Protein AF-A0A8H7YIX4-F1 (afdb_monomer)

Mean predicted aligned error: 9.58 Å

Secondary structure (DSSP, 8-state):
---TTTHHHHHHHHHHHHHHS----EEE-EEEEEEEE-TTSS-EEEEEEEPPPTT-HHHHHHHHHHHHHHHTTPPPSS--HHHHHHHHTTSSS-----------------GGG-EEEEEEESSPPPHHHHHHHHT---GGGGG--EEE-EEEEEETTEEEEEEPP-S---TT-----

Sequence (177 aa):
MLLTEDRQPFRDLLTDALRESDIRPFHVKPVGLDWVSNFEETRWFLVLRVTKPTNNELNRLLAISNKSLAAFQQPPLYHDEALVNTQTKKHDTEKSTGPRSTSSLAVADYSDYFHVSIAWSLAEPSLEDKERVASVELHKVKEIEILFSSVKLKIGNIIHNLELPTLVLDEGGFCGL

Solvent-accessible surface area (backbone atoms only — not comparable to full-atom values): 11127 Å² total; per-residue (Å²): 130,83,54,80,83,47,51,59,58,52,51,50,53,46,49,50,55,44,57,75,37,89,53,50,60,47,58,37,29,42,74,44,41,42,74,44,63,48,97,83,70,62,38,30,30,40,26,37,33,44,48,76,37,94,84,43,48,68,46,52,51,49,50,52,50,35,54,50,29,48,78,69,78,36,79,58,93,76,83,55,70,72,66,57,58,60,61,71,71,66,76,84,75,81,92,76,95,70,82,89,66,83,80,75,70,83,73,70,87,52,62,94,73,50,61,47,75,79,49,73,39,76,59,84,76,50,71,68,55,45,53,57,40,53,68,49,81,58,67,75,55,46,70,45,73,47,78,44,52,56,49,78,49,75,57,91,92,45,77,45,79,42,70,38,40,88,69,83,82,70,95,68,81,76,91,75,134

Radius of gyration: 19.93 Å; Cα contacts (8 Å, |Δi|>4): 209; chains: 1; bounding box: 43×50×66 Å

pLDDT: mean 84.25, std 20.48, range [36.06, 98.19]

Structure (mmCIF, N/CA/C/O backbone):
data_AF-A0A8H7YIX4-F1
#
_entry.id   AF-A0A8H7YIX4-F1
#
loop_
_atom_site.group_PDB
_atom_site.id
_atom_site.type_symbol
_atom_site.label_atom_id
_atom_site.label_alt_id
_atom_site.label_comp_id
_atom_site.label_asym_id
_atom_site.label_entity_id
_atom_site.label_seq_id
_atom_site.pdbx_PDB_ins_code
_atom_site.Cartn_x
_atom_site.Cartn_y
_atom_site.Cartn_z
_atom_site.occupancy
_atom_site.B_iso_or_equiv
_atom_site.auth_seq_id
_atom_site.auth_comp_id
_atom_site.auth_asym_id
_atom_site.auth_atom_id
_atom_site.pdbx_PDB_model_num
ATOM 1 N N . MET A 1 1 ? 17.137 8.770 -4.821 1.00 80.06 1 MET A N 1
ATOM 2 C CA . MET A 1 1 ? 16.240 9.552 -5.700 1.00 80.06 1 MET A CA 1
ATOM 3 C C . MET A 1 1 ? 16.574 9.190 -7.140 1.00 80.06 1 MET A C 1
ATOM 5 O O . MET A 1 1 ? 17.757 9.165 -7.451 1.00 80.06 1 MET A O 1
ATOM 9 N N . LEU A 1 2 ? 15.585 8.878 -7.986 1.00 84.88 2 LEU A N 1
ATOM 10 C CA . LEU A 1 2 ? 15.831 8.547 -9.398 1.00 84.88 2 LEU A CA 1
ATOM 11 C C . LEU A 1 2 ? 16.255 9.790 -10.193 1.00 84.88 2 LEU A C 1
ATOM 13 O O . LEU A 1 2 ? 15.648 10.858 -10.036 1.00 84.88 2 LEU A O 1
ATOM 17 N N . LEU A 1 3 ? 17.245 9.635 -11.074 1.00 88.44 3 LEU A N 1
ATOM 18 C CA . LEU A 1 3 ? 17.589 10.651 -12.069 1.00 88.44 3 LEU A CA 1
ATOM 19 C C . LEU A 1 3 ? 16.463 10.777 -13.103 1.00 88.44 3 LEU A C 1
ATOM 21 O O . LEU A 1 3 ? 15.641 9.877 -13.262 1.00 88.44 3 LEU A O 1
ATOM 25 N N . THR A 1 4 ? 16.383 11.916 -13.797 1.00 86.75 4 THR A N 1
ATOM 26 C CA . THR A 1 4 ? 15.303 12.167 -14.770 1.00 8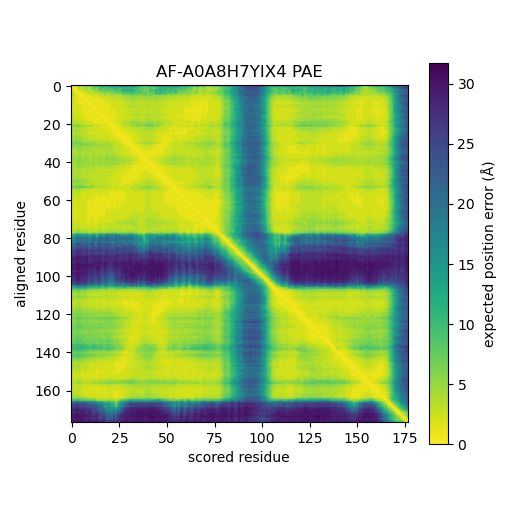6.75 4 THR A CA 1
ATOM 27 C C . THR A 1 4 ? 15.301 11.146 -15.908 1.00 86.75 4 THR A C 1
ATOM 29 O O . THR A 1 4 ? 14.226 10.692 -16.297 1.00 86.75 4 THR A O 1
ATOM 32 N N . GLU A 1 5 ? 16.481 10.759 -16.389 1.00 90.75 5 GLU A N 1
ATOM 33 C CA . GLU A 1 5 ? 16.668 9.739 -17.428 1.00 90.75 5 GLU A CA 1
ATOM 34 C C . GLU A 1 5 ? 16.226 8.336 -16.995 1.00 90.75 5 GLU A C 1
ATOM 36 O O . GLU A 1 5 ? 15.694 7.591 -17.812 1.00 90.75 5 GLU A O 1
ATOM 41 N N . ASP A 1 6 ? 16.315 8.023 -15.701 1.00 92.81 6 ASP A N 1
ATOM 42 C CA . ASP A 1 6 ? 15.959 6.712 -15.148 1.00 92.81 6 ASP A CA 1
ATOM 43 C C . ASP A 1 6 ? 14.459 6.537 -14.890 1.00 92.81 6 ASP A C 1
ATOM 45 O O . ASP A 1 6 ? 13.984 5.423 -14.671 1.00 92.81 6 ASP A O 1
ATOM 49 N N . ARG A 1 7 ? 13.674 7.621 -14.925 1.00 93.19 7 ARG A N 1
ATOM 50 C CA . ARG A 1 7 ? 12.234 7.588 -14.604 1.00 93.19 7 ARG A CA 1
ATOM 51 C C . ARG A 1 7 ? 11.453 6.647 -15.513 1.00 93.19 7 ARG A C 1
ATOM 53 O O . ARG A 1 7 ? 10.614 5.883 -15.040 1.00 93.19 7 ARG A O 1
ATOM 60 N N . GLN A 1 8 ? 11.709 6.742 -16.815 1.00 94.88 8 GLN A N 1
ATOM 61 C CA . GLN A 1 8 ? 11.017 5.953 -17.825 1.00 94.88 8 GLN A CA 1
ATOM 62 C C . GLN A 1 8 ? 11.489 4.486 -17.812 1.00 94.88 8 GLN A C 1
ATOM 64 O O . GLN A 1 8 ? 10.628 3.620 -17.667 1.00 94.88 8 GLN A O 1
ATOM 69 N N . PRO A 1 9 ? 12.805 4.189 -17.821 1.00 96.62 9 PRO A N 1
ATOM 70 C CA . PRO A 1 9 ? 13.312 2.829 -17.631 1.00 96.62 9 PRO A CA 1
ATOM 71 C C . PRO A 1 9 ? 12.814 2.148 -16.350 1.00 96.62 9 PRO A C 1
ATOM 73 O O . PRO A 1 9 ? 12.449 0.977 -16.382 1.00 96.62 9 PRO A O 1
ATOM 76 N N . PHE A 1 10 ? 12.752 2.868 -15.224 1.00 96.56 10 PHE A N 1
ATOM 77 C CA . PHE A 1 10 ? 12.244 2.314 -13.967 1.00 96.56 10 PHE A CA 1
ATOM 78 C C . PHE A 1 10 ? 10.769 1.922 -14.072 1.00 96.56 10 PHE A C 1
ATOM 80 O O . PHE A 1 10 ? 10.371 0.844 -13.627 1.00 96.56 10 PHE A O 1
ATOM 87 N N . ARG A 1 11 ? 9.953 2.795 -14.676 1.00 96.50 11 ARG A N 1
ATOM 88 C CA . ARG A 1 11 ? 8.534 2.523 -14.916 1.00 96.50 11 ARG A CA 1
ATOM 89 C C . ARG A 1 11 ? 8.351 1.292 -15.794 1.00 96.50 11 ARG A C 1
ATOM 91 O O . ARG A 1 11 ? 7.509 0.461 -15.464 1.00 96.50 11 ARG A O 1
ATOM 98 N N . ASP A 1 12 ? 9.110 1.186 -16.879 1.00 97.19 12 ASP A N 1
ATOM 99 C CA . ASP A 1 12 ? 9.002 0.070 -17.820 1.00 97.19 12 ASP A CA 1
ATOM 100 C C . ASP A 1 12 ? 9.416 -1.238 -17.139 1.00 97.19 12 ASP A C 1
ATOM 102 O O . ASP A 1 12 ? 8.627 -2.177 -17.119 1.00 97.19 12 ASP A O 1
ATOM 106 N N . LEU A 1 13 ? 10.546 -1.245 -16.419 1.00 97.38 13 LEU A N 1
ATOM 107 C CA . LEU A 1 13 ? 10.988 -2.407 -15.644 1.00 97.38 13 LEU A CA 1
ATOM 108 C C . LEU A 1 13 ? 9.934 -2.871 -14.629 1.00 97.38 13 LEU A C 1
ATOM 110 O O . LEU A 1 13 ? 9.675 -4.066 -14.512 1.00 97.38 13 LEU A O 1
ATOM 114 N N . LEU A 1 14 ? 9.339 -1.949 -13.862 1.00 97.12 14 LEU A N 1
ATOM 115 C CA . LEU A 1 14 ? 8.303 -2.308 -12.890 1.00 9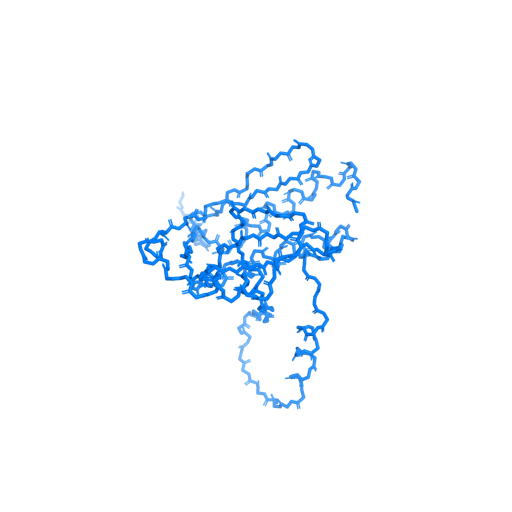7.12 14 LEU A CA 1
ATOM 116 C C . LEU A 1 14 ? 7.029 -2.809 -13.584 1.00 97.12 14 LEU A C 1
ATOM 118 O O . LEU A 1 14 ? 6.394 -3.742 -13.099 1.00 97.12 14 LEU A O 1
ATOM 122 N N . THR A 1 15 ? 6.660 -2.206 -14.715 1.00 97.00 15 THR A N 1
ATOM 123 C CA . THR A 1 15 ? 5.487 -2.613 -15.500 1.00 97.00 15 THR A CA 1
ATOM 124 C C . THR A 1 15 ? 5.662 -4.026 -16.048 1.00 97.00 15 THR A C 1
ATOM 126 O O . THR A 1 15 ? 4.752 -4.844 -15.914 1.00 97.00 15 THR A O 1
ATOM 129 N N . ASP A 1 16 ? 6.829 -4.327 -16.612 1.00 96.56 16 ASP A N 1
ATOM 130 C CA . ASP A 1 16 ? 7.148 -5.643 -17.160 1.00 96.56 16 ASP A CA 1
ATOM 131 C C . ASP A 1 16 ? 7.231 -6.688 -16.044 1.00 96.56 16 ASP A C 1
ATOM 133 O O . ASP A 1 16 ? 6.587 -7.729 -16.135 1.00 96.56 16 ASP A O 1
ATOM 137 N N . ALA A 1 17 ? 7.881 -6.368 -14.920 1.00 96.31 17 ALA A N 1
ATOM 138 C CA . ALA A 1 17 ? 7.945 -7.269 -13.770 1.00 96.31 17 ALA A CA 1
ATOM 139 C C . ALA A 1 17 ? 6.560 -7.588 -13.174 1.00 96.31 17 ALA A C 1
ATOM 141 O O . ALA A 1 17 ? 6.324 -8.713 -12.737 1.00 96.31 17 ALA A O 1
ATOM 142 N N . LEU A 1 18 ? 5.631 -6.623 -13.155 1.00 95.62 18 LEU A N 1
ATOM 143 C CA . LEU A 1 18 ? 4.243 -6.866 -12.747 1.00 95.62 18 LEU A CA 1
ATOM 144 C C . LEU A 1 18 ? 3.490 -7.716 -13.776 1.00 95.62 18 LEU A C 1
ATOM 146 O O . LEU A 1 18 ? 2.742 -8.610 -13.384 1.00 95.62 18 LEU A O 1
ATOM 150 N N . ARG A 1 19 ? 3.704 -7.470 -15.074 1.00 94.06 19 ARG A N 1
ATOM 151 C CA . ARG A 1 19 ? 3.079 -8.225 -16.170 1.00 94.06 19 ARG A CA 1
ATOM 152 C C . ARG A 1 19 ? 3.514 -9.689 -16.197 1.00 94.06 19 ARG A C 1
ATOM 154 O O . ARG A 1 19 ? 2.683 -10.558 -16.435 1.00 94.06 19 ARG A O 1
ATOM 161 N N . GLU A 1 20 ? 4.800 -9.935 -15.979 1.00 93.69 20 GLU A N 1
ATOM 162 C CA . GLU A 1 20 ? 5.408 -11.268 -15.931 1.00 93.69 20 GLU A CA 1
ATOM 163 C C . GLU A 1 20 ? 5.106 -12.000 -14.619 1.00 93.69 20 GLU A C 1
ATOM 165 O O . GLU A 1 20 ? 5.285 -13.214 -14.523 1.00 93.69 20 GLU A O 1
ATOM 170 N N . SER A 1 21 ? 4.632 -11.282 -13.598 1.00 92.81 21 SER A N 1
ATOM 171 C CA . SER A 1 21 ? 4.160 -11.907 -12.369 1.00 92.81 21 SER A CA 1
ATOM 172 C C . SER A 1 21 ? 2.790 -12.565 -12.558 1.00 92.81 21 SER A C 1
ATOM 174 O O . SER A 1 21 ? 1.936 -12.103 -13.311 1.00 92.81 21 SER A O 1
ATOM 176 N N . ASP A 1 22 ? 2.526 -13.615 -11.789 1.00 92.06 22 ASP A N 1
ATOM 177 C CA . ASP A 1 22 ? 1.206 -14.235 -11.647 1.00 92.06 22 ASP A CA 1
ATOM 178 C C . ASP A 1 22 ? 0.314 -13.516 -10.615 1.00 92.06 22 ASP A C 1
ATOM 180 O O . ASP A 1 22 ? -0.704 -14.068 -10.198 1.00 92.06 22 ASP A O 1
ATOM 184 N N . ILE A 1 23 ? 0.657 -12.289 -10.195 1.00 95.44 23 ILE A N 1
ATOM 185 C CA . ILE A 1 23 ? -0.148 -11.522 -9.234 1.00 95.44 23 ILE A CA 1
ATOM 186 C C . ILE A 1 23 ? -1.404 -10.998 -9.935 1.00 95.44 23 ILE A C 1
ATOM 188 O O . ILE A 1 23 ? -1.349 -10.115 -10.790 1.00 95.44 23 ILE A O 1
ATOM 192 N N . ARG A 1 24 ? -2.553 -11.552 -9.550 1.00 94.94 24 ARG A N 1
ATOM 193 C CA . ARG A 1 24 ? -3.878 -11.199 -10.077 1.00 94.94 24 ARG A CA 1
ATOM 194 C C . ARG A 1 24 ? -4.565 -10.168 -9.195 1.00 94.94 24 ARG A C 1
ATOM 196 O O . ARG A 1 24 ? -4.153 -10.008 -8.049 1.00 94.94 24 ARG A O 1
ATOM 203 N N . PRO A 1 25 ? -5.621 -9.495 -9.690 1.00 97.31 25 PRO A N 1
ATOM 204 C CA . PRO A 1 25 ? -6.482 -8.706 -8.827 1.00 97.31 25 PRO A CA 1
ATOM 205 C C . PRO A 1 25 ? -6.938 -9.508 -7.605 1.00 97.31 25 PRO A C 1
ATOM 207 O O . PRO A 1 25 ? -7.373 -10.653 -7.733 1.00 97.31 25 PRO A O 1
ATOM 210 N N . PHE A 1 26 ? -6.827 -8.907 -6.426 1.00 97.31 26 PHE A N 1
ATOM 211 C CA . PHE A 1 26 ? -7.068 -9.572 -5.147 1.00 97.31 26 PHE A CA 1
ATOM 212 C C . PHE A 1 26 ? -7.863 -8.670 -4.207 1.00 97.31 26 PHE A C 1
ATOM 214 O O . PHE A 1 26 ? -7.930 -7.454 -4.393 1.00 97.31 26 PHE A O 1
ATOM 221 N N . HIS A 1 27 ? -8.470 -9.274 -3.189 1.00 97.19 27 HIS A N 1
ATOM 222 C CA . HIS A 1 27 ? -9.234 -8.555 -2.176 1.00 97.19 27 HIS A CA 1
ATOM 223 C C . HIS A 1 27 ? -8.521 -8.602 -0.830 1.00 97.19 27 HIS A C 1
ATOM 225 O O . HIS A 1 27 ? -7.872 -9.591 -0.483 1.00 97.19 27 HIS A O 1
ATOM 231 N N . VAL A 1 28 ? -8.702 -7.546 -0.045 1.00 97.12 28 VAL A N 1
ATOM 232 C CA . VAL A 1 28 ? -8.392 -7.533 1.388 1.00 97.12 28 VAL A CA 1
ATOM 233 C C . VAL A 1 28 ? -9.592 -7.033 2.172 1.00 97.12 28 VAL A C 1
ATOM 235 O O . VAL A 1 28 ? -10.429 -6.302 1.639 1.00 97.12 28 VAL A O 1
ATOM 238 N N . LYS A 1 29 ? -9.664 -7.410 3.447 1.00 97.12 29 LYS A N 1
ATOM 239 C CA . LYS A 1 29 ? -10.696 -6.940 4.374 1.00 97.12 29 LYS A CA 1
ATOM 240 C C . LYS A 1 29 ? -10.065 -6.190 5.544 1.00 97.12 29 LYS A C 1
ATOM 242 O O . LYS A 1 29 ? -8.969 -6.567 5.969 1.00 97.12 29 LYS A O 1
ATOM 247 N N . PRO A 1 30 ? -10.722 -5.161 6.096 1.00 97.00 30 PRO A N 1
ATOM 248 C CA . PRO A 1 30 ? -10.310 -4.563 7.359 1.00 97.00 30 PRO A CA 1
ATOM 249 C C . PRO A 1 30 ? -10.404 -5.576 8.508 1.00 97.00 30 PRO A C 1
ATOM 251 O O . PRO A 1 30 ? -11.399 -6.290 8.622 1.00 97.00 30 PRO A O 1
ATOM 254 N N . VAL A 1 31 ? -9.396 -5.622 9.381 1.00 95.56 31 VAL A N 1
ATOM 255 C CA . VAL A 1 31 ? -9.369 -6.536 10.544 1.00 95.56 31 VAL A CA 1
ATOM 256 C C . VAL A 1 31 ? -9.360 -5.817 11.886 1.00 95.56 31 VAL A C 1
ATOM 258 O O . VAL A 1 31 ? -9.882 -6.355 12.861 1.00 95.56 31 VAL A O 1
ATOM 261 N N . GLY A 1 32 ? -8.841 -4.592 11.935 1.00 95.88 32 GLY A N 1
ATOM 262 C CA . GLY A 1 32 ? -8.751 -3.804 13.160 1.00 95.88 32 GLY A CA 1
ATOM 263 C C . GLY A 1 32 ? -8.319 -2.369 12.894 1.00 95.88 32 GLY A C 1
ATOM 264 O O . GLY A 1 32 ? -8.067 -1.988 11.747 1.00 95.88 32 GLY A O 1
ATOM 265 N N . LEU A 1 33 ? -8.236 -1.587 13.965 1.00 97.06 33 LEU A N 1
ATOM 266 C CA . LEU A 1 33 ? -7.697 -0.234 13.952 1.00 97.06 33 LEU A CA 1
ATOM 267 C C . LEU A 1 33 ? -6.412 -0.172 14.765 1.00 97.06 33 LEU A C 1
ATOM 269 O O . LEU A 1 33 ? -6.243 -0.921 15.723 1.00 97.06 33 LEU A O 1
ATOM 273 N N . ASP A 1 34 ? -5.528 0.737 14.378 1.00 96.81 34 ASP A N 1
ATOM 274 C CA . ASP A 1 34 ? -4.282 0.981 15.092 1.00 96.81 34 ASP A CA 1
ATOM 275 C C . ASP A 1 34 ? -3.778 2.409 14.853 1.00 96.81 34 ASP A C 1
ATOM 277 O O . ASP A 1 34 ? -4.234 3.098 13.934 1.00 96.81 34 ASP A O 1
ATOM 281 N N . TRP A 1 35 ? -2.809 2.833 15.658 1.00 97.38 35 TRP A N 1
ATOM 282 C CA . TRP A 1 35 ? -2.017 4.031 15.425 1.00 97.38 35 TRP A CA 1
ATOM 283 C C . TRP A 1 35 ? -0.591 3.661 15.036 1.00 97.38 35 TRP A C 1
ATOM 285 O O . TRP A 1 35 ? 0.098 2.952 15.763 1.00 97.38 35 TRP A O 1
ATOM 295 N N . VAL A 1 36 ? -0.115 4.212 13.921 1.00 95.88 36 VAL A N 1
ATOM 296 C CA . VAL A 1 36 ? 1.280 4.064 13.478 1.00 95.88 36 VAL A CA 1
ATOM 297 C C . VAL A 1 36 ? 1.910 5.434 13.264 1.00 95.88 36 VAL A C 1
ATOM 299 O O . VAL A 1 36 ? 1.229 6.378 12.859 1.00 95.88 36 VAL A O 1
ATOM 302 N N . SER A 1 37 ? 3.203 5.567 13.535 1.00 96.19 37 SER A N 1
ATOM 303 C CA . SER A 1 37 ? 3.965 6.774 13.217 1.00 96.19 37 SER A CA 1
ATOM 304 C C . SER A 1 37 ? 4.514 6.723 11.787 1.00 96.19 37 SER A C 1
ATOM 306 O O . SER A 1 37 ? 4.639 5.660 11.173 1.00 96.19 37 SER A O 1
ATOM 308 N N . ASN A 1 38 ? 4.855 7.886 11.230 1.00 94.56 38 ASN A N 1
ATOM 309 C CA . ASN A 1 38 ? 5.845 7.928 10.158 1.00 94.56 38 ASN A CA 1
ATOM 310 C C . ASN A 1 38 ? 7.243 7.593 10.703 1.00 94.56 38 ASN A C 1
ATOM 312 O O . ASN A 1 38 ? 7.475 7.590 11.907 1.00 94.56 38 ASN A O 1
ATOM 316 N N . PHE A 1 39 ? 8.195 7.401 9.790 1.00 90.50 39 PHE A N 1
ATOM 317 C CA . PHE A 1 39 ? 9.588 7.101 10.127 1.00 90.50 39 PHE A CA 1
ATOM 318 C C . PHE A 1 39 ? 10.235 8.103 11.102 1.00 90.50 39 PHE A C 1
ATOM 320 O O . PHE A 1 39 ? 11.030 7.708 11.942 1.00 90.50 39 PHE A O 1
ATOM 327 N N . GLU A 1 40 ? 9.898 9.391 10.996 1.00 94.00 40 GLU A N 1
ATOM 328 C CA . GLU A 1 40 ? 10.481 10.450 11.835 1.00 94.00 40 GLU A CA 1
ATOM 329 C C . GLU A 1 40 ? 9.729 10.677 13.157 1.00 94.00 40 GLU A C 1
ATOM 331 O O . GLU A 1 40 ? 10.109 11.570 13.906 1.00 94.00 40 GLU A O 1
ATOM 336 N N . GLU A 1 41 ? 8.642 9.940 13.422 1.00 95.44 41 GLU A N 1
ATOM 337 C CA . GLU A 1 41 ? 7.784 10.125 14.606 1.00 95.44 41 GLU A CA 1
ATOM 338 C C . GLU A 1 41 ? 7.292 11.571 14.787 1.00 95.44 41 GLU A C 1
ATOM 340 O O . GLU A 1 41 ? 7.206 12.114 15.883 1.00 95.44 41 GLU A O 1
ATOM 345 N N . THR A 1 42 ? 6.957 12.216 13.672 1.00 96.50 42 THR A N 1
ATOM 346 C CA . THR A 1 42 ? 6.410 13.581 13.629 1.00 96.50 42 THR A CA 1
ATOM 347 C C . THR A 1 42 ? 4.947 13.616 13.201 1.00 96.50 42 THR A C 1
ATOM 349 O O . THR A 1 42 ? 4.295 14.662 13.254 1.00 96.50 42 THR A O 1
ATOM 352 N N . ARG A 1 43 ? 4.419 12.485 12.723 1.00 97.81 43 ARG A N 1
ATOM 353 C CA . ARG A 1 43 ? 3.029 12.312 12.306 1.00 97.81 43 ARG A CA 1
ATOM 354 C C . ARG A 1 43 ? 2.550 10.933 12.711 1.00 97.81 4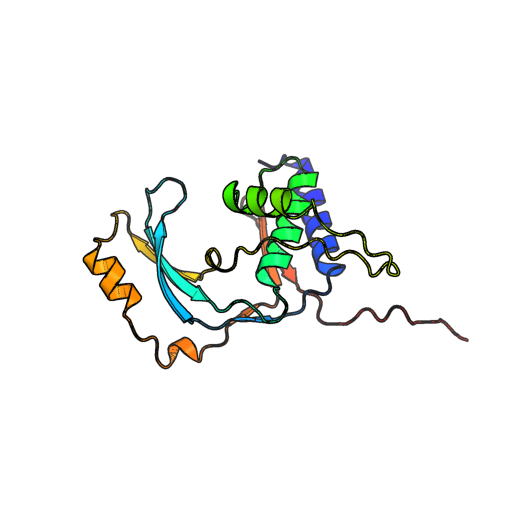3 ARG A C 1
ATOM 356 O O . ARG A 1 43 ? 3.230 9.942 12.463 1.00 97.81 43 ARG A O 1
ATOM 363 N N . TRP A 1 44 ? 1.337 10.880 13.238 1.00 98.00 44 TRP A N 1
ATOM 364 C CA . TRP A 1 44 ? 0.677 9.650 13.649 1.00 98.00 44 TRP A CA 1
ATOM 365 C C . TRP A 1 44 ? -0.562 9.452 12.797 1.00 98.00 44 TRP A C 1
ATOM 367 O O . TRP A 1 44 ? -1.323 10.389 12.570 1.00 98.00 44 TRP A O 1
ATOM 377 N N . PHE A 1 45 ? -0.761 8.239 12.308 1.00 98.19 45 PHE A N 1
ATOM 378 C CA . PHE A 1 45 ? -1.851 7.874 11.420 1.00 98.19 45 PHE A CA 1
ATOM 379 C C . PHE A 1 45 ? -2.757 6.882 12.127 1.00 98.19 45 PHE A C 1
ATOM 381 O O . PHE A 1 45 ? -2.280 5.878 12.650 1.00 98.19 45 PHE A O 1
ATOM 388 N N . LEU A 1 46 ? -4.059 7.156 12.103 1.00 98.00 46 LEU A N 1
ATOM 389 C CA . LEU A 1 46 ? -5.075 6.169 12.433 1.00 98.00 46 LEU A CA 1
ATOM 390 C C . LEU A 1 46 ? -5.273 5.304 11.196 1.00 98.00 46 LEU A C 1
ATOM 392 O O . LEU A 1 46 ? -5.580 5.823 10.114 1.00 98.00 46 LEU A O 1
ATOM 396 N N . VAL A 1 47 ? -5.089 3.998 11.349 1.00 97.69 47 VAL A N 1
ATOM 397 C CA . VAL A 1 47 ? -5.037 3.073 10.220 1.00 97.69 47 VAL A CA 1
ATOM 398 C C . VAL A 1 47 ? -6.012 1.922 10.385 1.00 97.69 47 VAL A C 1
ATOM 400 O O . VAL A 1 47 ? -6.196 1.398 11.478 1.00 97.69 47 VAL A O 1
ATOM 403 N N . LEU A 1 48 ? -6.607 1.500 9.272 1.00 97.19 48 LEU A N 1
ATOM 404 C CA . LEU A 1 48 ? -7.276 0.213 9.149 1.00 97.19 48 LEU A CA 1
ATOM 405 C C . LEU A 1 48 ? -6.219 -0.846 8.836 1.00 97.19 48 LEU A C 1
ATOM 407 O O . LEU A 1 48 ? -5.608 -0.827 7.763 1.00 97.19 48 LEU A O 1
ATOM 411 N N . ARG A 1 49 ? -6.018 -1.780 9.765 1.00 97.00 49 ARG A N 1
ATOM 412 C CA . ARG A 1 49 ? -5.254 -3.006 9.514 1.00 97.00 49 ARG A CA 1
ATOM 413 C C . ARG A 1 49 ? -6.026 -3.866 8.518 1.00 97.00 49 ARG A C 1
ATOM 415 O O . ARG A 1 49 ? -7.256 -3.928 8.590 1.00 97.00 49 ARG A O 1
ATOM 422 N N . VAL A 1 50 ? -5.325 -4.536 7.610 1.00 97.00 50 VAL A N 1
ATOM 423 C CA . VAL A 1 50 ? -5.944 -5.366 6.566 1.00 97.00 50 VAL A CA 1
ATOM 424 C C . VAL A 1 50 ? -5.525 -6.826 6.684 1.00 97.00 50 VAL A C 1
ATOM 426 O O . VAL A 1 50 ? -4.450 -7.140 7.186 1.00 97.00 50 VAL A O 1
ATOM 429 N N . THR A 1 51 ? -6.376 -7.736 6.215 1.00 96.56 51 THR A N 1
ATOM 430 C CA . THR A 1 51 ? -6.041 -9.159 6.100 1.00 96.56 51 THR A CA 1
ATOM 431 C C . THR A 1 51 ? -4.841 -9.365 5.182 1.00 96.56 51 THR A C 1
ATOM 433 O O . THR A 1 51 ? -4.785 -8.767 4.104 1.00 96.56 51 THR A O 1
ATOM 436 N N . LYS A 1 52 ? -3.967 -10.314 5.526 1.00 96.00 52 LYS A N 1
ATOM 437 C CA . LYS A 1 52 ? -3.008 -10.884 4.576 1.00 96.00 52 LYS A CA 1
ATOM 438 C C . LYS A 1 52 ? -3.770 -11.569 3.424 1.00 96.00 52 LYS A C 1
ATOM 440 O O . LYS A 1 52 ? -4.557 -12.476 3.702 1.00 96.00 52 LYS A O 1
ATOM 445 N N . PRO A 1 53 ? -3.560 -11.165 2.157 1.00 95.44 53 PRO A N 1
ATOM 446 C CA . PRO A 1 53 ? -4.142 -11.848 1.004 1.00 95.44 53 PRO A CA 1
ATOM 447 C C . PRO A 1 53 ? -3.761 -13.334 0.933 1.00 95.44 53 PRO A C 1
ATOM 449 O O . PRO A 1 53 ? -2.650 -13.711 1.318 1.00 95.44 53 PRO A O 1
ATOM 452 N N . THR A 1 54 ? -4.653 -14.172 0.396 1.00 91.88 54 THR A N 1
ATOM 453 C CA . THR A 1 54 ? -4.490 -15.636 0.355 1.00 91.88 54 THR A CA 1
ATOM 454 C C . THR A 1 54 ? -3.215 -16.087 -0.358 1.00 91.88 54 THR A C 1
ATOM 456 O O . THR A 1 54 ? -2.556 -17.005 0.125 1.00 91.88 54 THR A O 1
ATOM 459 N N . ASN A 1 55 ? -2.826 -15.434 -1.458 1.00 94.06 55 ASN A N 1
ATOM 460 C CA . ASN A 1 55 ? -1.636 -15.799 -2.233 1.00 94.06 55 ASN A CA 1
ATOM 461 C C . ASN A 1 55 ? -0.453 -14.862 -1.955 1.00 94.06 55 ASN A C 1
ATOM 463 O O . ASN A 1 55 ? 0.472 -14.753 -2.767 1.00 94.06 55 ASN A O 1
ATOM 467 N N . ASN A 1 56 ? -0.464 -14.203 -0.791 1.00 95.00 56 ASN A N 1
ATOM 468 C CA . ASN A 1 56 ? 0.599 -13.325 -0.318 1.00 95.00 56 ASN A CA 1
ATOM 469 C C . ASN A 1 56 ? 0.875 -12.121 -1.246 1.00 95.00 56 ASN A C 1
ATOM 471 O O . ASN A 1 56 ? 2.000 -11.621 -1.302 1.00 95.00 56 ASN A O 1
ATOM 475 N N . GLU A 1 57 ? -0.138 -11.660 -1.983 1.00 96.94 57 GLU A N 1
ATOM 476 C CA . GLU A 1 57 ? -0.027 -10.682 -3.069 1.00 96.94 57 GLU A CA 1
ATOM 477 C C . GLU A 1 57 ? 0.692 -9.397 -2.633 1.00 96.94 57 GLU A C 1
ATOM 479 O O . GLU A 1 57 ? 1.605 -8.954 -3.322 1.00 96.94 57 GLU A O 1
ATOM 484 N N . LEU A 1 58 ? 0.373 -8.840 -1.458 1.00 96.88 58 LEU A N 1
ATOM 485 C CA . LEU A 1 58 ? 1.006 -7.609 -0.956 1.00 96.88 58 LEU A CA 1
ATOM 486 C C . LEU A 1 58 ? 2.518 -7.759 -0.720 1.00 96.88 58 LEU A C 1
ATOM 488 O O . LEU A 1 58 ? 3.303 -6.920 -1.162 1.00 96.88 58 LEU A O 1
ATOM 492 N N . ASN A 1 59 ? 2.950 -8.852 -0.087 1.00 96.38 59 ASN A N 1
ATOM 493 C CA . ASN A 1 59 ? 4.374 -9.127 0.122 1.00 96.38 59 ASN A CA 1
ATOM 494 C C . ASN A 1 59 ? 5.101 -9.378 -1.204 1.00 96.38 59 ASN A C 1
ATOM 496 O O . ASN A 1 59 ? 6.234 -8.938 -1.393 1.00 96.38 59 ASN A O 1
ATOM 500 N N . ARG A 1 60 ? 4.446 -10.057 -2.149 1.00 96.62 60 ARG A N 1
ATOM 501 C CA . ARG A 1 60 ? 5.003 -10.311 -3.482 1.00 96.62 60 ARG A CA 1
ATOM 502 C C . ARG A 1 60 ? 5.133 -9.020 -4.297 1.00 96.62 60 ARG A C 1
ATOM 504 O O . ARG A 1 60 ? 6.166 -8.812 -4.929 1.00 96.62 60 ARG A O 1
ATOM 511 N N . LEU A 1 61 ? 4.146 -8.124 -4.225 1.00 97.19 61 LEU A N 1
ATOM 512 C CA . LEU A 1 61 ? 4.209 -6.785 -4.821 1.00 97.19 61 LEU A CA 1
ATOM 513 C C . LEU A 1 61 ? 5.340 -5.947 -4.218 1.00 97.19 61 LEU A C 1
ATOM 515 O O . LEU A 1 61 ? 6.073 -5.284 -4.956 1.00 97.19 61 LEU A O 1
ATOM 519 N N . LEU A 1 62 ? 5.527 -6.004 -2.896 1.00 96.50 62 LEU A N 1
ATOM 520 C CA . LEU A 1 62 ? 6.648 -5.343 -2.229 1.00 96.50 62 LEU A CA 1
ATOM 521 C C . LEU A 1 62 ? 7.995 -5.924 -2.683 1.00 96.50 62 LEU A C 1
ATOM 523 O O . LEU A 1 62 ? 8.922 -5.167 -2.965 1.00 96.50 62 LEU A O 1
ATOM 527 N N . ALA A 1 63 ? 8.101 -7.247 -2.819 1.00 95.62 63 ALA A N 1
ATOM 528 C CA . ALA A 1 63 ? 9.313 -7.900 -3.308 1.00 95.62 63 ALA A CA 1
ATOM 529 C C . ALA A 1 63 ? 9.657 -7.491 -4.749 1.00 95.62 63 ALA A C 1
ATOM 531 O O . ALA A 1 63 ? 10.811 -7.163 -5.026 1.00 95.62 63 ALA A O 1
ATOM 532 N N . ILE A 1 64 ? 8.666 -7.449 -5.648 1.00 96.75 64 ILE A N 1
ATOM 533 C CA . ILE A 1 64 ? 8.838 -6.942 -7.020 1.00 96.75 64 ILE A CA 1
ATOM 534 C C . ILE A 1 64 ? 9.299 -5.482 -6.983 1.00 96.75 64 ILE A C 1
ATOM 536 O O . ILE A 1 64 ? 10.299 -5.142 -7.609 1.00 96.75 64 ILE A O 1
ATOM 540 N N . SER A 1 65 ? 8.636 -4.643 -6.184 1.00 96.25 65 SER A N 1
ATOM 541 C CA . SER A 1 65 ? 8.976 -3.222 -6.049 1.00 96.25 65 SER A CA 1
ATOM 542 C C . SER A 1 65 ? 10.414 -3.021 -5.560 1.00 96.25 65 SER A C 1
ATOM 544 O O . SER A 1 65 ? 11.167 -2.257 -6.159 1.00 96.25 65 SER A O 1
ATOM 546 N N 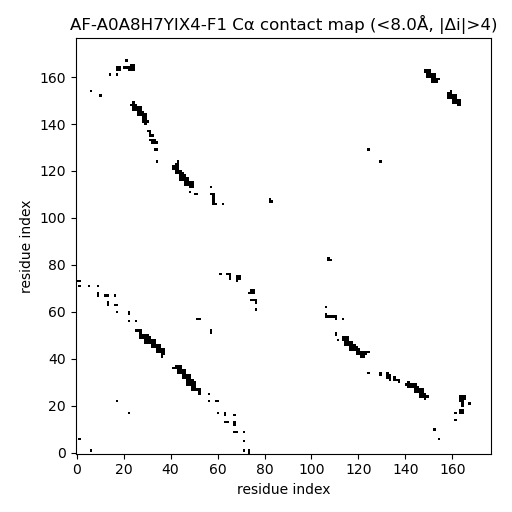. ASN A 1 66 ? 10.832 -3.745 -4.518 1.00 95.75 66 ASN A N 1
ATOM 547 C CA . ASN A 1 66 ? 12.193 -3.681 -3.981 1.00 95.75 66 ASN A CA 1
ATOM 548 C C . ASN A 1 66 ? 13.236 -4.216 -4.973 1.00 95.75 66 ASN A C 1
ATOM 550 O O . ASN A 1 66 ? 14.317 -3.638 -5.085 1.00 95.75 66 ASN A O 1
ATOM 554 N N . LYS A 1 67 ? 12.918 -5.270 -5.737 1.00 95.50 67 LYS A N 1
ATOM 555 C CA . LYS A 1 67 ? 13.790 -5.772 -6.811 1.00 95.50 67 LYS A CA 1
ATOM 556 C C . LYS A 1 67 ? 13.970 -4.724 -7.914 1.00 95.50 67 LYS A C 1
ATOM 558 O O . LYS A 1 67 ? 15.098 -4.490 -8.344 1.00 95.50 67 LYS A O 1
ATOM 563 N N . SER A 1 68 ? 12.890 -4.067 -8.339 1.00 96.12 68 SER A N 1
ATOM 564 C CA . SER A 1 68 ? 12.951 -2.976 -9.318 1.00 96.12 68 SER A CA 1
ATOM 565 C C . SER A 1 68 ? 13.738 -1.779 -8.781 1.00 96.12 68 SER A C 1
ATOM 567 O O . SER A 1 68 ? 14.542 -1.215 -9.511 1.00 96.12 68 SER A O 1
ATOM 569 N N . LEU A 1 69 ? 13.581 -1.411 -7.506 1.00 94.88 69 LEU A N 1
ATOM 570 C CA . LEU A 1 69 ? 14.357 -0.335 -6.870 1.00 94.88 69 LEU A CA 1
ATOM 571 C C . LEU A 1 69 ? 15.861 -0.640 -6.827 1.00 94.88 69 LEU A C 1
ATOM 573 O O . LEU A 1 69 ? 16.671 0.237 -7.133 1.00 94.88 69 LEU A O 1
ATOM 577 N N . ALA A 1 70 ? 16.235 -1.884 -6.515 1.00 94.69 70 ALA A N 1
ATOM 578 C CA . ALA A 1 70 ? 17.631 -2.312 -6.462 1.00 94.69 70 ALA A CA 1
ATOM 579 C C . ALA A 1 70 ? 18.345 -2.179 -7.819 1.00 94.69 70 ALA A C 1
ATOM 581 O O . ALA A 1 70 ? 19.508 -1.776 -7.855 1.00 94.69 70 ALA A O 1
ATOM 582 N N . ALA A 1 71 ? 17.644 -2.431 -8.934 1.00 95.94 71 ALA A N 1
ATOM 583 C CA . ALA A 1 71 ? 18.187 -2.242 -10.285 1.00 95.94 71 ALA A CA 1
ATOM 584 C C . ALA A 1 71 ? 18.591 -0.782 -10.578 1.00 95.94 71 ALA A C 1
ATOM 586 O O . ALA A 1 71 ? 19.438 -0.541 -11.432 1.00 95.94 71 ALA A O 1
ATOM 587 N N . PHE A 1 72 ? 18.036 0.175 -9.828 1.00 95.31 72 PHE A N 1
ATOM 588 C CA . PHE A 1 72 ? 18.325 1.608 -9.923 1.00 95.31 72 PHE A CA 1
ATOM 589 C C . PHE A 1 72 ? 19.041 2.151 -8.677 1.00 95.31 72 PHE A C 1
ATOM 591 O O . PHE A 1 72 ? 18.992 3.353 -8.404 1.00 95.31 72 PHE A O 1
ATOM 598 N N . GLN A 1 73 ? 19.678 1.271 -7.891 1.00 93.56 73 GLN A N 1
ATOM 599 C CA . GLN A 1 73 ? 20.439 1.622 -6.682 1.00 93.56 73 GLN A CA 1
ATOM 600 C C . GLN A 1 73 ? 19.627 2.447 -5.667 1.00 93.56 73 GLN A C 1
ATOM 602 O O . GLN A 1 73 ? 20.163 3.287 -4.943 1.00 93.56 73 GLN A O 1
ATOM 607 N N . GLN A 1 74 ? 18.311 2.234 -5.625 1.00 93.50 74 GLN A N 1
ATOM 608 C CA . GLN A 1 74 ? 17.432 2.878 -4.657 1.00 93.50 74 GLN A CA 1
ATOM 609 C C . GLN A 1 74 ? 17.293 2.006 -3.399 1.00 93.50 74 GLN A C 1
ATOM 611 O O . GLN A 1 74 ? 17.319 0.776 -3.502 1.00 93.50 74 GLN A O 1
ATOM 616 N N . PRO A 1 75 ? 17.122 2.615 -2.211 1.00 92.06 75 PRO A N 1
ATOM 617 C CA . PRO A 1 75 ? 16.862 1.865 -0.988 1.00 92.06 75 PRO A C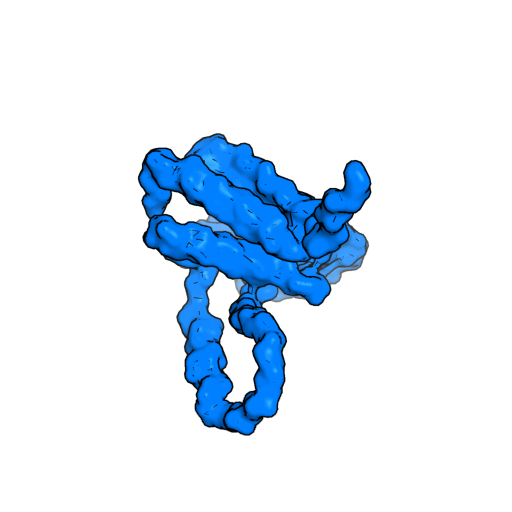A 1
ATOM 618 C C . PRO A 1 75 ? 15.501 1.140 -1.052 1.00 92.06 75 PRO A C 1
ATOM 620 O O . PRO A 1 75 ? 14.593 1.605 -1.749 1.00 92.06 75 PRO A O 1
ATOM 623 N N . PRO A 1 76 ? 15.331 0.023 -0.321 1.00 92.62 76 PRO A N 1
ATOM 624 C CA . PRO A 1 76 ? 14.059 -0.696 -0.256 1.00 92.62 76 PRO A CA 1
ATOM 625 C C . PRO A 1 76 ? 12.984 0.095 0.517 1.00 92.62 76 PRO A C 1
ATOM 627 O O . PRO A 1 76 ? 13.305 0.878 1.407 1.00 92.62 76 PRO A O 1
ATOM 630 N N . LEU A 1 77 ? 11.701 -0.140 0.207 1.00 88.94 77 LEU A N 1
ATOM 631 C CA . LEU A 1 77 ? 10.552 0.603 0.768 1.00 88.94 77 LEU A CA 1
ATOM 632 C C . LEU A 1 77 ? 10.248 0.296 2.240 1.00 88.94 77 LEU A C 1
ATOM 634 O O . LEU A 1 77 ? 9.618 1.103 2.913 1.00 88.94 77 LEU A O 1
ATOM 638 N N . TYR A 1 78 ? 10.710 -0.844 2.738 1.00 85.38 78 TYR A N 1
ATOM 639 C CA . TYR A 1 78 ? 10.642 -1.220 4.144 1.00 85.38 78 TYR A CA 1
ATOM 640 C C . TYR A 1 78 ? 11.935 -1.956 4.462 1.00 85.38 78 TYR A C 1
ATOM 642 O O . TYR A 1 78 ? 12.181 -3.050 3.951 1.00 85.38 78 TYR A O 1
ATOM 650 N N . HIS A 1 79 ? 12.799 -1.305 5.235 1.00 71.50 79 HIS A N 1
ATOM 651 C CA . HIS A 1 79 ? 14.051 -1.884 5.689 1.00 71.50 79 HIS A CA 1
ATOM 652 C C . HIS A 1 79 ? 13.849 -2.368 7.117 1.00 71.50 79 HIS A C 1
ATOM 654 O O . HIS A 1 79 ? 13.635 -1.559 8.015 1.00 71.50 79 HIS A O 1
ATOM 660 N N . ASP A 1 80 ? 13.879 -3.681 7.307 1.00 66.19 80 ASP A N 1
ATOM 661 C CA . ASP A 1 80 ? 13.895 -4.260 8.641 1.00 66.19 80 ASP A CA 1
ATOM 662 C C . ASP A 1 80 ? 15.022 -5.287 8.727 1.00 66.19 80 ASP A C 1
ATOM 664 O O . ASP A 1 80 ? 14.949 -6.381 8.158 1.00 66.19 80 ASP A O 1
ATOM 668 N N . GLU A 1 81 ? 16.090 -4.908 9.427 1.00 52.53 81 GLU A N 1
ATOM 669 C CA . GLU A 1 81 ? 17.248 -5.763 9.680 1.00 52.53 81 GLU A CA 1
ATOM 670 C C . GLU A 1 81 ? 16.864 -7.025 10.479 1.00 52.53 81 GLU A C 1
ATOM 672 O O . GLU A 1 81 ? 17.494 -8.077 10.324 1.00 52.53 81 GLU A O 1
ATOM 677 N N . ALA A 1 82 ? 15.797 -6.974 11.288 1.00 52.50 82 ALA A N 1
ATOM 678 C CA . ALA A 1 82 ? 15.336 -8.110 12.081 1.00 52.50 82 ALA A CA 1
ATOM 679 C C . ALA A 1 82 ? 14.754 -9.230 11.202 1.00 52.50 82 ALA A C 1
ATOM 681 O O . ALA A 1 82 ? 14.995 -10.413 11.467 1.00 52.50 82 ALA A O 1
ATOM 682 N N . LEU A 1 83 ? 14.062 -8.882 10.110 1.00 56.41 83 LEU A N 1
ATOM 683 C CA . LEU A 1 83 ? 13.529 -9.861 9.156 1.00 56.41 83 LEU A CA 1
ATOM 684 C C . LEU A 1 83 ? 14.642 -10.498 8.307 1.00 56.41 83 LEU A C 1
ATOM 686 O O . LEU A 1 83 ? 14.580 -11.694 8.019 1.00 56.41 83 LEU A O 1
ATOM 690 N N . VAL A 1 84 ? 15.705 -9.755 7.985 1.00 51.81 84 VAL A N 1
ATOM 691 C CA . VAL A 1 84 ? 16.877 -10.269 7.247 1.00 51.81 84 VAL A CA 1
ATOM 692 C C . VAL A 1 84 ? 17.674 -11.282 8.089 1.00 51.81 84 VAL A C 1
ATOM 694 O O . VAL A 1 84 ? 18.107 -12.319 7.581 1.00 51.81 84 VAL A O 1
ATOM 697 N N . ASN A 1 85 ? 17.794 -11.050 9.400 1.00 44.66 85 ASN A N 1
ATOM 698 C CA . ASN A 1 85 ? 18.551 -11.915 10.316 1.00 44.66 85 ASN A CA 1
ATOM 699 C C . ASN A 1 85 ? 17.884 -13.268 10.629 1.00 44.66 85 ASN A C 1
ATOM 701 O O . ASN A 1 85 ? 18.551 -14.200 11.089 1.00 44.66 85 ASN A O 1
ATOM 705 N N . THR A 1 86 ? 16.580 -13.415 10.383 1.00 47.25 86 THR A N 1
ATOM 706 C CA . THR A 1 86 ? 15.886 -14.708 10.550 1.00 47.25 86 THR A CA 1
ATOM 707 C C . THR A 1 86 ? 16.105 -15.654 9.369 1.00 47.25 86 THR A C 1
ATOM 709 O O . THR A 1 86 ? 16.032 -16.873 9.540 1.00 47.25 86 THR A O 1
ATOM 712 N N . GLN A 1 87 ? 16.436 -15.122 8.187 1.00 46.72 87 GLN A N 1
ATOM 713 C CA . GLN A 1 87 ? 16.707 -15.924 6.992 1.00 46.72 87 GLN A CA 1
ATOM 714 C C . GLN A 1 87 ? 18.129 -16.505 6.988 1.00 46.72 87 GLN A C 1
ATOM 716 O O . GLN A 1 87 ? 18.320 -17.645 6.568 1.00 46.72 87 GLN A O 1
ATOM 721 N N . THR A 1 88 ? 19.118 -15.787 7.529 1.00 41.38 88 THR A N 1
ATOM 722 C CA . THR A 1 88 ? 20.518 -16.252 7.586 1.00 41.38 88 THR A CA 1
ATOM 723 C C . THR A 1 88 ? 20.760 -17.374 8.598 1.00 41.38 88 THR A C 1
ATOM 725 O O . THR A 1 88 ? 21.670 -18.174 8.406 1.00 41.38 88 THR A O 1
ATOM 728 N N . LYS A 1 89 ? 19.929 -17.512 9.642 1.00 42.34 89 LYS A N 1
ATOM 729 C CA . LYS A 1 89 ? 20.067 -18.592 10.642 1.00 42.34 89 LYS A CA 1
ATOM 730 C C . LYS A 1 89 ? 19.451 -19.934 10.237 1.00 42.34 89 LYS A C 1
ATOM 732 O O . LYS A 1 89 ? 19.677 -20.924 10.926 1.00 42.34 89 LYS A O 1
ATOM 737 N N . LYS A 1 90 ? 18.674 -19.997 9.151 1.00 42.75 90 LYS A N 1
ATOM 738 C CA . LYS A 1 90 ? 17.927 -21.208 8.760 1.00 42.75 90 LYS A CA 1
ATOM 739 C C . LYS A 1 90 ? 18.650 -22.116 7.755 1.00 42.75 90 LYS A C 1
ATOM 741 O O . LYS A 1 90 ? 18.045 -23.081 7.304 1.00 42.75 90 LYS A O 1
ATOM 746 N N . HIS A 1 91 ? 19.908 -21.828 7.402 1.00 40.66 91 HIS A N 1
ATOM 747 C CA . HIS A 1 91 ? 20.622 -22.545 6.335 1.00 40.66 91 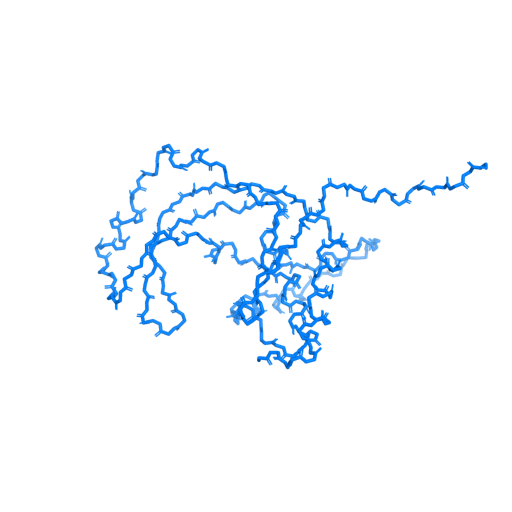HIS A CA 1
ATOM 748 C C . HIS A 1 91 ? 21.640 -23.606 6.805 1.00 40.66 91 HIS A C 1
ATOM 750 O O . HIS A 1 91 ? 22.307 -24.208 5.970 1.00 40.66 91 HIS A O 1
ATOM 756 N N . ASP A 1 92 ? 21.734 -23.910 8.101 1.00 40.19 92 ASP A N 1
ATOM 757 C CA . ASP A 1 92 ? 22.638 -24.961 8.594 1.00 40.19 92 ASP A CA 1
ATOM 758 C C . ASP A 1 92 ? 21.890 -26.075 9.329 1.00 40.19 92 ASP A C 1
ATOM 760 O O . ASP A 1 92 ? 22.129 -26.326 10.505 1.00 40.19 92 ASP A O 1
ATOM 764 N N . THR A 1 93 ? 20.974 -26.774 8.650 1.00 41.47 93 THR A N 1
ATOM 765 C CA . THR A 1 93 ? 20.858 -28.241 8.783 1.00 41.47 93 THR A CA 1
ATOM 766 C C . THR A 1 93 ? 19.963 -28.847 7.695 1.00 41.47 93 THR A C 1
ATOM 768 O O . THR A 1 93 ? 18.906 -28.318 7.382 1.00 41.47 93 THR A O 1
ATOM 771 N N . GLU A 1 94 ? 20.406 -30.000 7.183 1.00 38.34 94 GLU A N 1
ATOM 772 C CA . GLU A 1 94 ? 19.672 -30.999 6.383 1.00 38.34 94 GLU A CA 1
ATOM 773 C C . GLU A 1 94 ? 19.741 -30.902 4.844 1.00 38.34 94 GLU A C 1
ATOM 775 O O . GLU A 1 94 ? 18.926 -30.308 4.142 1.00 38.34 94 GLU A O 1
ATOM 780 N N . LYS A 1 95 ? 20.731 -31.637 4.311 1.00 42.75 95 LYS A N 1
ATOM 781 C CA . LYS A 1 95 ? 20.770 -32.153 2.938 1.00 42.75 95 LYS A CA 1
ATOM 782 C C . LYS A 1 95 ? 19.528 -33.004 2.662 1.00 42.75 95 LYS A C 1
ATOM 784 O O . LYS A 1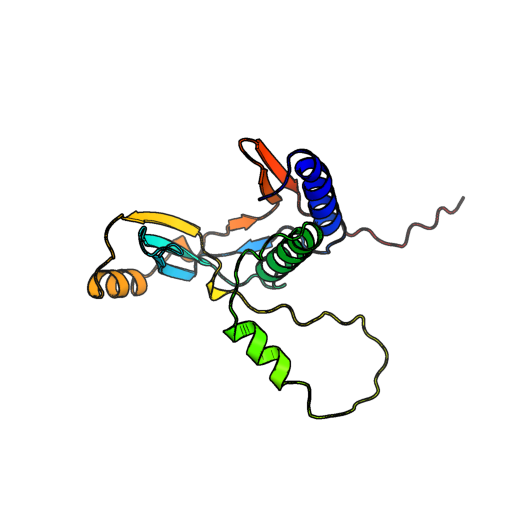 95 ? 19.339 -34.031 3.303 1.00 42.75 95 LYS A O 1
ATOM 789 N N . SER A 1 96 ? 18.773 -32.653 1.627 1.00 37.84 96 SER A N 1
ATOM 790 C CA . SER A 1 96 ? 17.848 -33.563 0.945 1.00 37.84 96 SER A CA 1
ATOM 791 C C . SER A 1 96 ? 17.876 -33.273 -0.553 1.00 37.84 96 SER A C 1
ATOM 793 O O . SER A 1 96 ? 17.485 -32.204 -1.011 1.00 37.84 96 SER A O 1
ATOM 795 N N . THR A 1 97 ? 18.398 -34.225 -1.319 1.00 41.75 97 THR A N 1
ATOM 796 C CA . THR A 1 97 ? 18.374 -34.259 -2.783 1.00 41.75 97 THR A CA 1
ATOM 797 C C . THR A 1 97 ? 16.961 -34.586 -3.270 1.00 41.75 97 THR A C 1
ATOM 799 O O . THR A 1 97 ? 16.519 -35.725 -3.142 1.00 41.75 97 THR A O 1
ATOM 802 N N . GLY A 1 98 ? 16.275 -33.601 -3.850 1.00 36.06 98 GLY A N 1
ATOM 803 C CA . GLY A 1 98 ? 15.007 -33.744 -4.574 1.00 36.06 98 GLY A CA 1
ATOM 804 C C . GLY A 1 98 ? 14.998 -32.841 -5.818 1.00 36.06 98 GLY A C 1
ATOM 805 O O . GLY A 1 98 ? 15.788 -31.894 -5.880 1.00 36.06 98 GLY A O 1
ATOM 806 N N . PRO A 1 99 ? 14.189 -33.146 -6.849 1.00 39.12 99 PRO A N 1
ATOM 807 C CA . PRO A 1 99 ? 14.288 -32.501 -8.154 1.00 39.12 99 PRO A CA 1
ATOM 808 C C . PRO A 1 99 ? 13.862 -31.029 -8.086 1.00 39.12 99 PRO A C 1
ATOM 810 O O . PRO A 1 99 ? 12.924 -30.676 -7.378 1.00 39.12 99 PRO A O 1
ATOM 813 N N . ARG A 1 100 ? 14.583 -30.182 -8.833 1.00 44.53 100 ARG A N 1
ATOM 814 C CA . ARG A 1 100 ? 14.417 -28.722 -8.934 1.00 44.53 100 ARG A CA 1
ATOM 815 C C . ARG A 1 100 ? 12.974 -28.323 -9.268 1.00 44.53 100 ARG A C 1
ATOM 817 O O . ARG A 1 100 ? 12.623 -28.158 -10.430 1.00 44.53 100 ARG A O 1
ATOM 824 N N . SER A 1 101 ? 12.175 -28.078 -8.241 1.00 39.62 101 SER A N 1
ATOM 825 C CA . SER A 1 101 ? 11.085 -27.110 -8.279 1.00 39.62 101 SER A CA 1
ATOM 826 C C . SER A 1 101 ? 11.703 -25.712 -8.222 1.00 39.62 101 SER A C 1
ATOM 828 O O . SER A 1 101 ? 12.534 -25.439 -7.354 1.00 39.62 101 SER A O 1
ATOM 830 N N . THR A 1 102 ? 11.346 -24.856 -9.179 1.00 38.34 102 THR A N 1
ATOM 831 C CA . THR A 1 102 ? 11.690 -23.427 -9.234 1.00 38.34 102 THR A CA 1
ATOM 832 C C . THR A 1 102 ? 11.642 -22.816 -7.839 1.00 38.34 102 THR A C 1
ATOM 834 O O . THR A 1 102 ? 10.583 -22.760 -7.218 1.00 38.34 102 THR A O 1
ATOM 837 N N . SER A 1 103 ? 12.805 -22.421 -7.325 1.00 39.94 103 SER A N 1
ATOM 838 C CA . SER A 1 103 ? 12.966 -21.896 -5.976 1.00 39.94 103 SER A CA 1
ATOM 839 C C . SER A 1 103 ? 12.178 -20.596 -5.838 1.00 39.94 103 SER A C 1
ATOM 841 O O . SER A 1 103 ? 12.675 -19.523 -6.186 1.00 39.94 103 SER A O 1
ATOM 843 N N . SER A 1 104 ? 10.954 -20.678 -5.321 1.00 47.06 104 SER A N 1
ATOM 844 C CA . SER A 1 104 ? 10.296 -19.533 -4.710 1.00 47.06 104 SER A CA 1
ATOM 845 C C . SER A 1 104 ? 11.152 -19.149 -3.506 1.00 47.06 104 SER A C 1
ATOM 847 O O . SER A 1 104 ? 11.013 -19.727 -2.426 1.00 47.06 104 SER A O 1
ATOM 849 N N . LEU A 1 105 ? 12.116 -18.248 -3.712 1.00 53.09 105 LEU A N 1
ATOM 850 C CA . LEU A 1 105 ? 12.836 -17.601 -2.621 1.00 53.09 105 LEU A CA 1
ATOM 851 C C . LEU A 1 105 ? 11.788 -17.141 -1.605 1.00 53.09 105 LEU A C 1
ATOM 853 O O . LEU A 1 105 ? 10.805 -16.502 -1.987 1.00 53.09 105 LEU A O 1
ATOM 857 N N . ALA A 1 106 ? 11.956 -17.539 -0.344 1.00 67.81 106 ALA A N 1
ATOM 858 C CA . ALA A 1 106 ? 11.010 -17.212 0.709 1.00 67.81 106 ALA A CA 1
ATOM 859 C C . ALA A 1 106 ? 10.880 -15.684 0.800 1.00 67.81 106 ALA A C 1
ATOM 861 O O . ALA A 1 106 ? 11.805 -14.992 1.225 1.00 67.81 106 ALA A O 1
ATOM 862 N N . VAL A 1 107 ? 9.742 -15.155 0.347 1.00 80.44 107 VAL A N 1
ATOM 863 C CA . VAL A 1 107 ? 9.440 -13.727 0.436 1.00 80.44 107 VAL A CA 1
ATOM 864 C C . VAL A 1 107 ? 9.272 -13.395 1.916 1.00 80.44 107 VAL A C 1
ATOM 866 O O . VAL A 1 107 ? 8.472 -14.038 2.597 1.00 80.44 107 VAL A O 1
ATOM 869 N N . ALA A 1 108 ? 10.047 -12.431 2.415 1.00 88.12 108 ALA A N 1
ATOM 870 C CA . ALA A 1 108 ? 9.919 -11.954 3.789 1.00 88.12 108 ALA A CA 1
ATOM 871 C C . ALA A 1 108 ? 8.487 -11.461 4.059 1.00 88.12 108 ALA A C 1
ATOM 873 O O . ALA A 1 108 ? 7.821 -10.937 3.163 1.00 88.12 108 ALA A O 1
ATOM 874 N N . ASP A 1 109 ? 8.004 -11.679 5.281 1.00 91.12 109 ASP A N 1
ATOM 875 C CA . ASP A 1 109 ? 6.631 -11.353 5.648 1.00 91.12 109 ASP A CA 1
ATOM 876 C C . ASP A 1 109 ? 6.552 -9.966 6.292 1.00 91.12 109 ASP A C 1
ATOM 878 O O . ASP A 1 109 ? 7.021 -9.762 7.406 1.00 91.12 109 ASP A O 1
ATOM 882 N N . TYR A 1 110 ? 5.935 -9.031 5.575 1.00 94.12 110 TYR A N 1
ATOM 883 C CA . TYR A 1 110 ? 5.641 -7.664 5.996 1.00 94.12 110 TYR A CA 1
ATOM 884 C C . TYR A 1 110 ? 4.134 -7.453 6.199 1.00 94.12 110 TYR A C 1
ATOM 886 O O . TYR A 1 110 ? 3.647 -6.331 6.074 1.00 94.12 110 TYR A O 1
ATOM 894 N N . SER A 1 111 ? 3.361 -8.511 6.482 1.00 93.44 111 SER A N 1
ATOM 895 C CA . SER A 1 111 ? 1.898 -8.404 6.633 1.00 93.44 111 SER A CA 1
ATOM 896 C C . SER A 1 111 ? 1.486 -7.323 7.640 1.00 93.44 111 SER A C 1
ATOM 898 O O . SER A 1 111 ? 0.555 -6.565 7.373 1.00 93.44 111 SER A O 1
ATOM 900 N N . ASP A 1 112 ? 2.251 -7.170 8.723 1.00 91.69 112 ASP A N 1
ATOM 901 C CA . ASP A 1 112 ? 2.012 -6.169 9.768 1.00 91.69 112 ASP A CA 1
ATOM 902 C C . ASP A 1 112 ? 2.382 -4.733 9.357 1.00 91.69 112 ASP A C 1
ATOM 904 O O . ASP A 1 112 ? 2.173 -3.797 10.122 1.00 91.69 112 ASP A O 1
ATOM 908 N N . TYR A 1 113 ? 2.908 -4.513 8.152 1.00 92.94 113 TYR A N 1
ATOM 909 C CA . TYR A 1 113 ? 3.235 -3.180 7.635 1.00 92.94 113 TYR A CA 1
ATOM 910 C C . TYR A 1 113 ? 2.134 -2.641 6.722 1.00 92.94 113 TYR A C 1
ATOM 912 O O . TYR A 1 113 ? 2.023 -1.426 6.553 1.00 92.94 113 TYR A O 1
ATOM 920 N N . PHE A 1 114 ? 1.284 -3.503 6.160 1.00 95.88 114 PHE A N 1
ATOM 921 C CA . PHE A 1 114 ? 0.226 -3.075 5.250 1.00 95.88 114 PHE A CA 1
ATOM 922 C C . PHE A 1 114 ? -1.013 -2.594 6.006 1.00 95.88 114 PHE A C 1
ATOM 924 O O . PHE A 1 114 ? -1.558 -3.276 6.875 1.00 95.88 114 PHE A O 1
ATOM 931 N N . HIS A 1 115 ? -1.474 -1.397 5.657 1.00 96.88 115 HIS A N 1
ATOM 932 C CA . HIS A 1 115 ? -2.626 -0.756 6.278 1.00 96.88 115 HIS A CA 1
ATOM 933 C C . HIS A 1 115 ? -3.190 0.353 5.379 1.00 96.88 115 HIS A C 1
ATOM 935 O O . HIS A 1 115 ? -2.528 0.814 4.448 1.00 96.88 115 HIS A O 1
ATOM 941 N N . VAL A 1 116 ? -4.413 0.803 5.668 1.00 97.06 116 VAL A N 1
ATOM 942 C CA . VAL A 1 116 ? -5.040 1.960 5.010 1.00 97.06 116 VAL A CA 1
ATOM 943 C C . VAL A 1 116 ? -5.173 3.090 6.025 1.00 97.06 116 VAL A C 1
ATOM 945 O O . VAL A 1 116 ? -5.950 2.981 6.971 1.00 97.06 116 VAL A O 1
ATOM 948 N N . SER A 1 117 ? -4.430 4.182 5.847 1.00 97.50 117 SER A N 1
ATOM 949 C CA . SER A 1 117 ? -4.572 5.374 6.693 1.00 97.50 117 SER A CA 1
ATOM 950 C C . SER A 1 117 ? -5.907 6.073 6.424 1.00 97.50 117 SER A C 1
ATOM 952 O O . SER A 1 117 ? -6.226 6.377 5.274 1.00 97.50 117 SER A O 1
ATOM 954 N N . ILE A 1 118 ? -6.670 6.356 7.482 1.00 96.94 118 ILE A N 1
ATOM 955 C CA . ILE A 1 118 ? -7.995 7.001 7.397 1.00 96.94 118 ILE A CA 1
ATOM 956 C C . ILE A 1 118 ? -8.042 8.381 8.061 1.00 96.94 118 ILE A C 1
ATOM 958 O O . ILE A 1 118 ? -8.867 9.212 7.691 1.00 96.94 118 ILE A O 1
ATOM 962 N N . ALA A 1 119 ? -7.147 8.650 9.013 1.00 97.38 119 ALA A N 1
ATOM 963 C CA . ALA A 1 119 ? -6.964 9.958 9.639 1.00 97.38 119 ALA A CA 1
ATOM 964 C C . ALA A 1 119 ? -5.516 10.116 10.125 1.00 97.38 119 ALA A C 1
ATOM 966 O O . ALA A 1 119 ? -4.741 9.157 10.111 1.00 97.38 119 ALA A O 1
ATOM 967 N N . TRP A 1 120 ? -5.137 11.323 10.547 1.00 97.62 120 TRP A N 1
ATOM 968 C CA . TRP A 1 120 ? -3.798 11.597 11.067 1.00 97.62 120 TRP A CA 1
ATOM 969 C C . TRP A 1 120 ? -3.793 12.721 12.112 1.00 97.62 120 TRP A C 1
ATOM 971 O O . TRP A 1 120 ? -4.717 13.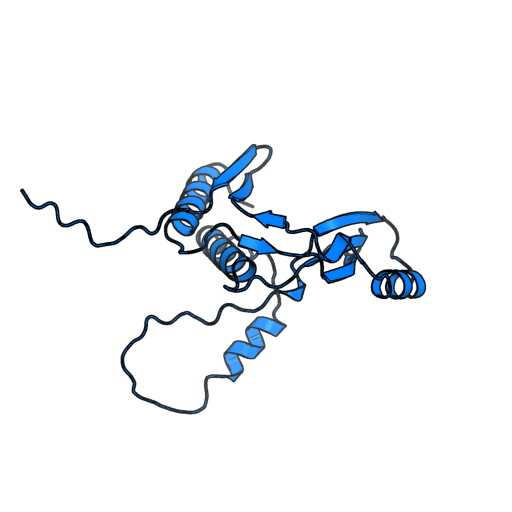533 12.168 1.00 97.62 120 TRP A O 1
ATOM 981 N N . SER A 1 121 ? -2.738 12.752 12.926 1.00 97.12 121 SER A N 1
ATOM 982 C CA . SER A 1 121 ? -2.464 13.723 13.988 1.00 97.12 121 SER A CA 1
ATOM 983 C C . SER A 1 121 ? -0.995 14.167 13.948 1.00 97.12 121 SER A C 1
ATOM 985 O O . SER A 1 121 ? -0.117 13.407 13.533 1.00 97.12 121 SER A O 1
ATOM 987 N N . LEU A 1 122 ? -0.732 15.403 14.388 1.00 97.12 122 LEU A N 1
ATOM 988 C CA . LEU A 1 122 ? 0.618 15.933 14.648 1.00 97.12 122 LEU A CA 1
ATOM 989 C C . LEU A 1 122 ? 1.111 15.663 16.072 1.00 97.12 122 LEU A C 1
ATOM 991 O O . LEU A 1 122 ? 2.269 15.923 16.363 1.00 97.12 122 LEU A O 1
ATOM 995 N N . ALA A 1 123 ? 0.230 15.232 16.969 1.00 96.25 123 ALA A N 1
ATOM 996 C CA . ALA A 1 123 ? 0.589 14.855 18.326 1.00 96.25 123 ALA A CA 1
ATOM 997 C C . ALA A 1 123 ? 0.493 13.340 18.469 1.00 96.25 123 ALA A C 1
ATOM 999 O O . ALA A 1 123 ? -0.449 12.735 17.937 1.00 96.25 123 ALA A O 1
ATOM 1000 N N . GLU A 1 124 ? 1.437 12.759 19.208 1.00 97.19 124 GLU A N 1
ATOM 1001 C CA . GLU A 1 124 ? 1.385 11.350 19.566 1.00 97.19 124 GLU A CA 1
ATOM 1002 C C . GLU A 1 124 ? 0.089 11.042 20.332 1.00 97.19 124 GLU A C 1
ATOM 1004 O O . GLU A 1 124 ? -0.204 11.707 21.330 1.00 97.19 124 GLU A O 1
ATOM 1009 N N . PRO A 1 125 ? -0.696 10.043 19.890 1.00 96.81 125 PRO A N 1
ATOM 1010 C CA . PRO A 1 125 ? -1.830 9.554 20.653 1.00 96.81 125 PRO A CA 1
ATOM 1011 C C . PRO A 1 125 ? -1.370 9.017 22.006 1.00 96.81 125 PRO A C 1
ATOM 1013 O O . PRO A 1 125 ? -0.380 8.285 22.090 1.00 96.81 125 PRO A O 1
ATOM 1016 N N . SER A 1 126 ? -2.120 9.335 23.059 1.00 97.25 126 SER A N 1
ATOM 1017 C CA . SER A 1 126 ? -1.871 8.773 24.385 1.00 97.25 126 SER A CA 1
ATOM 1018 C C . SER A 1 126 ? -1.969 7.240 24.366 1.00 97.25 126 SER A C 1
ATOM 1020 O O . SER A 1 126 ? -2.609 6.659 23.486 1.00 97.25 126 SER A O 1
ATOM 1022 N N . LEU A 1 127 ? -1.357 6.563 25.345 1.00 96.12 127 LEU A N 1
ATOM 1023 C CA . LEU A 1 127 ? -1.485 5.106 25.474 1.00 96.12 127 LEU A CA 1
ATOM 1024 C C . LEU A 1 127 ? -2.960 4.684 25.586 1.00 96.12 127 LEU A C 1
ATOM 1026 O O . LEU A 1 127 ? -3.381 3.751 24.909 1.00 96.12 127 LEU A O 1
ATOM 1030 N N . GLU A 1 128 ? -3.751 5.437 26.352 1.00 96.75 128 GLU A N 1
ATOM 1031 C CA . GLU A 1 128 ? -5.195 5.234 26.492 1.00 96.75 128 GLU A CA 1
ATOM 1032 C C . GLU A 1 128 ? -5.923 5.343 25.143 1.00 96.75 128 GLU A C 1
ATOM 1034 O O . GLU A 1 128 ? -6.760 4.503 24.820 1.00 96.75 128 GLU A O 1
ATOM 1039 N N . ASP A 1 129 ? -5.582 6.329 24.307 1.00 95.25 129 ASP A N 1
ATOM 1040 C CA . ASP A 1 129 ? -6.172 6.456 22.971 1.00 95.25 129 ASP A CA 1
ATOM 1041 C C . ASP A 1 129 ? -5.784 5.301 22.046 1.00 95.25 129 ASP A C 1
ATOM 1043 O O . ASP A 1 129 ? -6.621 4.842 21.263 1.00 95.25 129 ASP A O 1
ATOM 1047 N N . LYS A 1 130 ? -4.538 4.817 22.132 1.00 95.69 130 LYS A N 1
ATOM 1048 C CA . LYS A 1 130 ? -4.079 3.648 21.368 1.00 95.69 130 LYS A CA 1
ATOM 1049 C C . LYS A 1 130 ? -4.865 2.397 21.774 1.00 95.69 130 LYS A C 1
ATOM 1051 O O . LYS A 1 130 ? -5.408 1.716 20.906 1.00 95.69 130 LYS A O 1
ATOM 1056 N N . GLU A 1 131 ? -5.014 2.143 23.073 1.00 95.81 131 GLU A N 1
ATOM 1057 C CA . GLU A 1 131 ? -5.783 1.011 23.614 1.00 95.81 131 GLU A CA 1
ATOM 1058 C C . GLU A 1 131 ? -7.279 1.106 23.279 1.00 95.81 131 GLU A C 1
ATOM 1060 O O . GLU A 1 131 ? -7.911 0.129 22.860 1.00 95.81 131 GLU A O 1
ATOM 1065 N N . ARG A 1 132 ? -7.853 2.307 23.398 1.00 95.69 132 ARG A N 1
ATOM 1066 C CA . ARG A 1 132 ? -9.249 2.577 23.042 1.00 95.69 132 ARG A CA 1
ATOM 1067 C C . ARG A 1 132 ? -9.514 2.306 21.569 1.00 95.69 132 ARG A C 1
ATOM 1069 O O . ARG A 1 132 ? -10.555 1.755 21.241 1.00 95.69 132 ARG A O 1
ATOM 1076 N N . VAL A 1 133 ? -8.597 2.685 20.680 1.00 95.19 133 VAL A N 1
ATOM 1077 C CA . VAL A 1 133 ? -8.723 2.429 19.239 1.00 95.19 133 VAL A CA 1
ATOM 1078 C C . VAL A 1 133 ? -8.553 0.945 18.915 1.00 95.19 133 VAL A C 1
ATOM 1080 O O . VAL A 1 133 ? -9.354 0.403 18.155 1.00 95.19 133 VAL A O 1
ATOM 1083 N N . ALA A 1 134 ? -7.568 0.275 19.517 1.00 93.19 134 ALA A N 1
ATOM 1084 C CA . ALA A 1 134 ? -7.317 -1.149 19.296 1.00 93.19 134 ALA A CA 1
ATOM 1085 C C . ALA A 1 134 ? -8.489 -2.045 19.744 1.00 93.19 134 ALA A C 1
ATOM 1087 O O . ALA A 1 134 ? -8.687 -3.125 19.191 1.00 93.19 134 ALA A O 1
ATOM 1088 N N . SER A 1 135 ? -9.285 -1.591 20.718 1.00 94.06 135 SER A N 1
ATOM 1089 C CA . SER A 1 135 ? -10.467 -2.301 21.228 1.00 94.06 135 SER A CA 1
ATOM 1090 C C . SER A 1 135 ? -11.769 -2.006 20.468 1.00 94.06 135 SER A C 1
ATOM 1092 O O . SER A 1 135 ? -12.814 -2.565 20.805 1.00 94.06 135 SER A O 1
ATOM 1094 N N . VAL A 1 136 ? -11.744 -1.153 19.436 1.00 94.81 136 VAL A N 1
ATOM 1095 C CA . VAL A 1 136 ? -12.937 -0.862 18.629 1.00 94.81 136 VAL A CA 1
ATOM 1096 C C . VAL A 1 136 ? -13.338 -2.079 17.796 1.00 94.81 136 VAL A C 1
ATOM 1098 O O . VAL A 1 136 ? -12.622 -2.510 16.890 1.00 94.81 136 VAL A O 1
ATOM 1101 N N . GLU A 1 137 ? -14.558 -2.565 18.018 1.00 92.19 137 GLU A N 1
ATOM 1102 C CA . GLU A 1 137 ? -15.165 -3.558 17.140 1.00 92.19 137 GLU A CA 1
ATOM 1103 C C . GLU A 1 137 ? -15.645 -2.924 15.833 1.00 92.19 137 GLU A C 1
ATOM 1105 O O . GLU A 1 137 ? -16.542 -2.084 15.785 1.00 92.19 137 GLU A O 1
ATOM 1110 N N . LEU A 1 138 ? -15.044 -3.367 14.732 1.00 91.31 138 LEU A N 1
ATOM 1111 C CA . LEU A 1 138 ? -15.315 -2.839 13.396 1.00 91.31 138 LEU A CA 1
ATOM 1112 C C . LEU A 1 138 ? -16.690 -3.247 12.827 1.00 91.31 138 LEU A C 1
ATOM 1114 O O . LEU A 1 138 ? -17.164 -2.618 11.881 1.00 91.31 138 LEU A O 1
ATOM 1118 N N . HIS A 1 139 ? -17.345 -4.279 13.373 1.00 92.69 139 HIS A N 1
ATOM 1119 C CA . HIS A 1 139 ? -18.648 -4.787 12.912 1.00 92.69 139 HIS A CA 1
ATOM 1120 C C . HIS A 1 139 ? -18.742 -4.866 11.371 1.00 92.69 139 HIS A C 1
ATOM 1122 O O . HIS A 1 139 ? -17.924 -5.534 10.740 1.00 92.69 139 HIS A O 1
ATOM 1128 N N . LYS A 1 140 ? -19.685 -4.135 10.757 1.00 92.12 140 LYS A N 1
ATOM 1129 C CA . LYS A 1 140 ? -19.922 -4.094 9.303 1.00 92.12 140 LYS A CA 1
ATOM 1130 C C . LYS A 1 140 ? -18.702 -3.655 8.487 1.00 92.12 140 LYS A C 1
ATOM 1132 O O . LYS A 1 140 ? -18.612 -3.979 7.311 1.00 92.12 140 LYS A O 1
ATOM 1137 N N . VAL A 1 141 ? -17.748 -2.936 9.080 1.00 92.19 141 VAL A N 1
ATOM 1138 C CA . VAL A 1 141 ? -16.516 -2.532 8.384 1.00 92.19 141 VAL A CA 1
ATOM 1139 C C . VAL A 1 141 ? -15.645 -3.752 8.049 1.00 92.19 141 VAL A C 1
ATOM 1141 O O . VAL A 1 141 ? -15.000 -3.747 7.006 1.00 92.19 141 VAL A O 1
ATOM 1144 N N . LYS A 1 142 ? -15.681 -4.830 8.854 1.00 93.25 142 LYS A N 1
ATOM 1145 C CA . LYS A 1 142 ? -14.964 -6.093 8.557 1.00 93.25 142 LYS A CA 1
ATOM 1146 C C . LYS A 1 142 ? -15.529 -6.820 7.327 1.00 93.25 142 LYS A C 1
ATOM 1148 O O . LYS A 1 142 ? -14.857 -7.676 6.757 1.00 93.25 142 LYS A O 1
ATOM 1153 N N . GLU A 1 143 ? -16.757 -6.498 6.918 1.00 94.38 143 GLU A N 1
ATOM 1154 C CA . GLU A 1 143 ? -17.419 -7.103 5.756 1.00 94.38 143 GLU A CA 1
ATOM 1155 C C . GLU A 1 143 ? -17.031 -6.418 4.437 1.00 94.38 143 GLU A C 1
ATOM 1157 O O . GLU A 1 143 ? -17.262 -6.984 3.371 1.00 94.38 143 GLU A O 1
ATOM 1162 N N . ILE A 1 144 ? -16.422 -5.226 4.494 1.00 95.88 144 ILE A N 1
ATOM 1163 C CA . ILE A 1 144 ? -15.987 -4.493 3.303 1.00 95.88 144 ILE A CA 1
ATOM 1164 C C . ILE A 1 144 ? -14.850 -5.257 2.624 1.00 95.88 144 ILE A C 1
ATOM 1166 O O . ILE A 1 144 ? -13.808 -5.520 3.225 1.00 95.88 144 ILE A O 1
ATOM 1170 N N . GLU A 1 145 ? -15.034 -5.551 1.340 1.00 96.25 145 GLU A N 1
ATOM 1171 C CA . GLU A 1 145 ? -13.991 -6.103 0.483 1.00 96.25 145 GLU A CA 1
ATOM 1172 C C . GLU A 1 145 ? -13.369 -4.987 -0.351 1.00 96.25 145 GLU A C 1
ATOM 1174 O O . GLU A 1 145 ? -14.046 -4.302 -1.119 1.00 96.25 145 GLU A O 1
ATOM 1179 N N . ILE A 1 146 ? -12.063 -4.792 -0.188 1.00 95.81 146 ILE A N 1
ATOM 1180 C CA . ILE A 1 146 ? -11.301 -3.799 -0.937 1.00 95.81 146 ILE A CA 1
ATOM 1181 C C . ILE A 1 146 ? -10.598 -4.528 -2.077 1.00 95.81 146 ILE A C 1
ATOM 1183 O O . ILE A 1 146 ? -9.645 -5.271 -1.841 1.00 95.81 146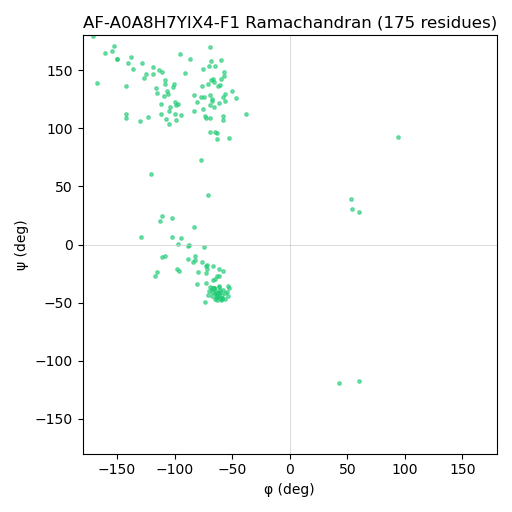 ILE A O 1
ATOM 1187 N N . LEU A 1 147 ? -11.081 -4.320 -3.303 1.00 96.75 147 LEU A N 1
ATOM 1188 C CA . LEU A 1 147 ? -10.467 -4.849 -4.520 1.00 96.75 147 LEU A CA 1
ATOM 1189 C C . LEU A 1 147 ? -9.230 -4.028 -4.903 1.00 96.75 147 LEU A C 1
ATOM 1191 O O . LEU A 1 147 ? -9.311 -2.817 -5.109 1.00 96.75 147 LEU A O 1
ATOM 1195 N N . PHE A 1 148 ? -8.108 -4.714 -5.087 1.00 96.69 148 PHE A N 1
ATOM 1196 C CA . PHE A 1 148 ? -6.893 -4.187 -5.692 1.00 96.69 148 PHE A CA 1
ATOM 1197 C C . PHE A 1 148 ? -6.728 -4.794 -7.083 1.00 96.69 148 PHE A C 1
ATOM 1199 O O . PHE A 1 148 ? -6.411 -5.972 -7.210 1.00 96.69 148 PHE A O 1
ATOM 1206 N N . SER A 1 149 ? -6.944 -3.992 -8.128 1.00 96.81 149 SER A N 1
ATOM 1207 C CA . SER A 1 149 ? -6.759 -4.399 -9.530 1.00 96.81 149 SER A CA 1
ATOM 1208 C C . SER A 1 149 ? -5.547 -3.756 -10.202 1.00 96.81 149 SER A C 1
ATOM 1210 O O . SER A 1 149 ? -5.184 -4.160 -11.300 1.00 96.81 149 SER A O 1
ATOM 1212 N N . SER A 1 150 ? -4.910 -2.775 -9.562 1.00 96.81 150 SER A N 1
ATOM 1213 C CA . SER A 1 150 ? -3.764 -2.056 -10.115 1.00 96.81 150 SER A CA 1
ATOM 1214 C C . SER A 1 150 ? -2.806 -1.566 -9.028 1.00 96.81 150 SER A C 1
ATOM 1216 O O . SER A 1 150 ? -3.170 -1.420 -7.858 1.00 96.81 150 SER A O 1
ATOM 1218 N N . VAL A 1 151 ? -1.568 -1.282 -9.431 1.00 97.31 151 VAL A N 1
ATOM 1219 C CA . VAL A 1 151 ? -0.536 -0.619 -8.628 1.00 97.31 151 VAL A CA 1
ATOM 1220 C C . VAL A 1 151 ? -0.358 0.805 -9.141 1.00 97.31 151 VAL A C 1
ATOM 1222 O O . VAL A 1 151 ? -0.209 1.037 -10.340 1.00 97.31 151 VAL A O 1
ATOM 1225 N N . LYS A 1 152 ? -0.336 1.785 -8.236 1.00 96.94 152 LYS A N 1
ATOM 1226 C CA . LYS A 1 152 ? -0.076 3.183 -8.600 1.00 96.94 152 LYS A CA 1
ATOM 1227 C C . LYS A 1 152 ? 1.386 3.527 -8.367 1.00 96.94 152 LYS A C 1
ATOM 1229 O O . LYS A 1 152 ? 1.863 3.475 -7.238 1.00 96.94 152 LYS A O 1
ATOM 1234 N N . LEU A 1 153 ? 2.074 3.939 -9.427 1.00 96.12 153 LEU A N 1
ATOM 1235 C CA . LEU A 1 153 ? 3.450 4.416 -9.377 1.00 96.12 153 LEU A CA 1
ATOM 1236 C C . LEU A 1 153 ? 3.475 5.942 -9.492 1.00 96.12 153 LEU A C 1
ATOM 1238 O O . LEU A 1 153 ? 3.081 6.498 -10.514 1.00 96.12 153 LEU A O 1
ATOM 1242 N N . LYS A 1 154 ? 3.977 6.629 -8.465 1.00 94.56 154 LYS A N 1
ATOM 1243 C CA . LYS A 1 154 ? 4.174 8.083 -8.494 1.00 94.56 154 LYS A CA 1
ATOM 1244 C C . LYS A 1 154 ? 5.633 8.422 -8.792 1.00 94.56 154 LYS A C 1
ATOM 1246 O O . LYS A 1 154 ? 6.517 8.057 -8.024 1.00 94.56 154 LYS A O 1
ATOM 1251 N N . ILE A 1 155 ? 5.873 9.186 -9.856 1.00 91.75 155 ILE A N 1
ATOM 1252 C CA . ILE A 1 155 ? 7.190 9.732 -10.205 1.00 91.75 155 ILE A CA 1
ATOM 1253 C C . ILE A 1 155 ? 7.073 11.254 -10.290 1.00 91.75 155 ILE A C 1
ATOM 1255 O O . ILE A 1 155 ? 6.447 11.802 -11.198 1.00 91.75 155 ILE A O 1
ATOM 1259 N N . GLY A 1 156 ? 7.670 11.955 -9.324 1.00 88.81 156 GLY A N 1
ATOM 1260 C CA . GLY A 1 156 ? 7.519 13.405 -9.200 1.00 88.81 156 GLY A CA 1
ATOM 1261 C C . GLY A 1 156 ? 6.053 13.797 -8.984 1.00 88.81 156 GLY A C 1
ATOM 1262 O O . GLY A 1 156 ? 5.440 13.414 -7.986 1.00 88.81 156 GLY A O 1
ATOM 1263 N N . ASN A 1 157 ? 5.492 14.561 -9.920 1.00 91.31 157 ASN A N 1
ATOM 1264 C CA . ASN A 1 157 ? 4.091 14.989 -9.930 1.00 91.31 157 ASN A CA 1
ATOM 1265 C C . ASN A 1 157 ? 3.177 14.108 -10.803 1.00 91.31 157 ASN A C 1
ATOM 1267 O O . ASN A 1 157 ? 1.984 14.389 -10.885 1.00 91.31 157 ASN A O 1
ATOM 1271 N N . ILE A 1 158 ? 3.707 13.060 -11.439 1.00 93.00 158 ILE A N 1
ATOM 1272 C CA . ILE A 1 158 ? 2.953 12.179 -12.337 1.00 93.00 158 ILE A CA 1
ATOM 1273 C C . ILE A 1 158 ? 2.595 10.885 -11.603 1.00 93.00 158 ILE A C 1
ATOM 1275 O O . ILE A 1 158 ? 3.431 10.301 -10.911 1.00 93.00 158 ILE A O 1
ATOM 1279 N N . ILE A 1 159 ? 1.348 10.434 -11.760 1.00 96.75 159 ILE A N 1
ATOM 1280 C CA . ILE A 1 159 ? 0.863 9.145 -11.256 1.00 96.75 159 ILE A CA 1
ATOM 1281 C C . ILE A 1 159 ? 0.570 8.245 -12.455 1.00 96.75 159 ILE A C 1
ATOM 1283 O O . ILE A 1 159 ? -0.265 8.572 -13.296 1.00 96.75 159 ILE A O 1
ATOM 1287 N N . HIS A 1 160 ? 1.242 7.103 -12.506 1.00 96.75 160 HIS A N 1
ATOM 1288 C CA . HIS A 1 160 ? 1.015 6.033 -13.465 1.00 96.75 160 HIS A CA 1
ATOM 1289 C C . HIS A 1 160 ? 0.183 4.931 -12.812 1.00 96.75 160 HIS A C 1
ATOM 1291 O O . HIS A 1 160 ? 0.415 4.565 -11.661 1.00 96.75 160 HIS A O 1
ATOM 1297 N N . ASN A 1 161 ? -0.780 4.399 -13.554 1.00 97.25 161 ASN A N 1
ATOM 1298 C CA . ASN A 1 161 ? -1.611 3.282 -13.127 1.00 97.25 161 ASN A CA 1
ATOM 1299 C C . ASN A 1 161 ? -1.151 2.019 -13.864 1.00 97.25 161 ASN A C 1
ATOM 1301 O O . ASN A 1 161 ? -1.227 1.970 -15.090 1.00 97.25 161 ASN A O 1
ATOM 1305 N N . LEU A 1 162 ? -0.623 1.046 -13.122 1.00 96.69 162 LEU A N 1
ATOM 1306 C CA . LEU A 1 162 ? -0.085 -0.212 -13.635 1.00 96.69 162 LEU A CA 1
ATOM 1307 C C . LEU A 1 162 ? -1.093 -1.322 -13.326 1.00 96.69 162 LEU A C 1
ATOM 1309 O O . LEU A 1 162 ? -1.233 -1.730 -12.176 1.00 96.69 162 LEU A O 1
ATOM 1313 N N . GLU A 1 163 ? -1.843 -1.760 -14.332 1.00 95.75 163 GLU A N 1
ATOM 1314 C CA . GLU A 1 163 ? -2.872 -2.792 -14.160 1.00 95.75 163 GLU A CA 1
ATOM 1315 C C . GLU A 1 163 ? -2.256 -4.146 -13.789 1.00 95.75 163 GLU A C 1
ATOM 1317 O O . GLU A 1 163 ? -1.236 -4.548 -14.354 1.00 95.75 163 GLU A O 1
ATOM 1322 N N . LEU A 1 164 ? -2.897 -4.864 -12.864 1.00 95.88 164 LEU A N 1
ATOM 1323 C CA . LEU A 1 164 ? -2.538 -6.247 -12.572 1.00 95.88 164 LEU A CA 1
ATOM 1324 C C . LEU A 1 164 ? -3.069 -7.162 -13.688 1.00 95.88 164 LEU A C 1
ATOM 1326 O O . LEU A 1 164 ? -4.219 -7.010 -14.114 1.00 95.88 164 LEU A O 1
ATOM 1330 N N . PRO A 1 165 ? -2.276 -8.136 -14.162 1.00 91.88 165 PRO A N 1
ATOM 1331 C CA . PRO A 1 165 ? -2.702 -9.056 -15.209 1.00 91.88 165 PRO A CA 1
ATOM 1332 C C . PRO A 1 165 ? -3.986 -9.817 -14.848 1.00 91.88 165 PRO A C 1
ATOM 1334 O O . PRO A 1 165 ? -4.057 -10.479 -13.815 1.00 91.88 165 PRO A O 1
ATOM 1337 N N . THR A 1 166 ? -4.981 -9.834 -15.737 1.00 85.81 166 THR A N 1
ATOM 1338 C CA . THR A 1 166 ? -6.241 -10.583 -15.538 1.00 85.81 166 THR A CA 1
ATOM 1339 C C . THR A 1 166 ? -6.257 -11.964 -16.201 1.00 85.81 166 THR A C 1
ATOM 1341 O O . THR A 1 166 ? -6.998 -12.836 -15.758 1.00 85.81 166 THR A O 1
ATOM 1344 N N . LEU A 1 167 ? -5.429 -12.194 -17.228 1.00 74.06 167 LEU A N 1
ATOM 1345 C CA . LEU A 1 167 ? -5.381 -13.443 -18.003 1.00 74.06 167 LEU A CA 1
ATOM 1346 C C . LEU A 1 167 ? -4.120 -14.259 -17.699 1.00 74.06 167 LEU A C 1
ATOM 1348 O O . LEU A 1 167 ? -3.019 -13.704 -17.627 1.00 74.06 167 LEU A O 1
ATOM 1352 N N . VAL A 1 168 ? -4.264 -15.579 -17.561 1.00 57.56 168 VAL A N 1
ATOM 1353 C CA . VAL A 1 168 ? -3.128 -16.510 -17.619 1.00 57.56 168 VAL A CA 1
ATOM 1354 C C . VAL A 1 168 ? -2.580 -16.446 -19.043 1.00 57.56 168 VAL A C 1
ATOM 1356 O O . VAL A 1 168 ? -3.317 -16.715 -19.988 1.00 57.56 168 VAL A O 1
ATOM 1359 N N . LEU A 1 169 ? -1.319 -16.037 -19.211 1.00 54.38 169 LEU A N 1
ATOM 1360 C CA . LEU A 1 169 ? -0.618 -16.298 -20.463 1.00 54.38 169 LEU A CA 1
ATOM 1361 C C . LEU A 1 169 ? -0.395 -17.807 -20.490 1.00 54.38 169 LEU A C 1
ATOM 1363 O O . LEU A 1 169 ? 0.489 -18.318 -19.812 1.00 54.38 169 LEU A O 1
ATOM 1367 N N . ASP A 1 170 ? -1.282 -18.521 -21.173 1.00 42.53 170 ASP A N 1
ATOM 1368 C CA . ASP A 1 170 ? -1.111 -19.943 -21.420 1.00 42.53 170 ASP A CA 1
ATOM 1369 C C . ASP A 1 170 ? 0.067 -20.081 -22.398 1.00 42.53 170 ASP A C 1
ATOM 1371 O O . ASP A 1 170 ? -0.034 -19.687 -23.563 1.00 42.53 170 ASP A O 1
ATOM 1375 N N . GLU A 1 171 ? 1.216 -20.579 -21.931 1.00 47.25 171 GLU A N 1
ATOM 1376 C CA . GLU A 1 171 ? 2.411 -20.860 -22.751 1.00 47.25 171 GLU A CA 1
ATOM 1377 C C . GLU A 1 171 ? 2.198 -22.080 -23.681 1.00 47.25 171 GLU A C 1
ATOM 1379 O O . GLU A 1 171 ? 3.062 -22.942 -23.825 1.00 47.25 171 GLU A O 1
ATOM 1384 N N . GLY A 1 172 ? 1.027 -22.185 -24.318 1.00 47.56 172 GLY A N 1
ATOM 1385 C CA . GLY A 1 172 ? 0.588 -23.366 -25.069 1.00 47.56 172 GLY A CA 1
ATOM 1386 C C . GLY A 1 172 ? 0.091 -23.110 -26.493 1.00 47.56 172 GLY A C 1
ATOM 1387 O O . GLY A 1 172 ? -0.398 -24.034 -27.141 1.00 47.56 172 GLY A O 1
ATOM 1388 N N . GLY A 1 173 ? 0.202 -21.887 -27.016 1.00 36.81 173 GLY A N 1
ATOM 1389 C CA . GLY A 1 173 ? -0.259 -21.546 -28.364 1.00 36.81 173 GLY A CA 1
ATOM 1390 C C . GLY A 1 173 ? 0.681 -22.023 -29.475 1.00 36.81 173 GLY A C 1
ATOM 1391 O O . GLY A 1 173 ? 1.355 -21.208 -30.099 1.00 36.81 173 GLY A O 1
ATOM 1392 N N . PHE A 1 174 ? 0.719 -23.329 -29.751 1.00 41.72 174 PHE A N 1
ATOM 1393 C CA . PHE A 1 174 ? 1.205 -23.844 -31.035 1.00 41.72 174 PHE A CA 1
ATOM 1394 C C . PHE A 1 174 ? 0.361 -23.220 -32.161 1.00 41.72 174 PHE A C 1
ATOM 1396 O O . PHE A 1 174 ? -0.811 -23.560 -32.321 1.00 41.72 174 PHE A O 1
ATOM 1403 N N . CYS A 1 175 ? 0.951 -22.330 -32.966 1.00 41.88 175 CYS A N 1
ATOM 1404 C CA . CYS A 1 175 ? 0.419 -22.005 -34.289 1.00 41.88 175 CYS A CA 1
ATOM 1405 C C . CYS A 1 175 ? 0.518 -23.261 -35.161 1.00 41.88 175 CYS A C 1
ATOM 1407 O O . CYS A 1 175 ? 1.578 -23.580 -35.701 1.00 41.88 175 CYS A O 1
ATOM 1409 N N . GLY A 1 176 ? -0.588 -23.995 -35.243 1.00 42.47 176 GLY A N 1
ATOM 1410 C CA . GLY A 1 176 ? -0.816 -25.042 -36.223 1.00 42.47 176 GLY A CA 1
ATOM 1411 C C . GLY A 1 176 ? -1.806 -24.566 -37.282 1.00 42.47 176 GLY A C 1
ATOM 1412 O O . GLY A 1 176 ? -2.907 -24.148 -36.924 1.00 42.47 176 GLY A O 1
ATOM 1413 N N . LEU A 1 177 ? -1.389 -24.759 -38.541 1.00 43.03 177 LEU A N 1
ATOM 1414 C CA . LEU A 1 177 ? -2.059 -24.555 -39.840 1.00 43.03 177 LEU A CA 1
ATOM 1415 C C . LEU A 1 177 ? -1.908 -23.171 -40.482 1.00 43.03 177 LEU A C 1
ATOM 1417 O O . LEU A 1 177 ? -2.515 -22.191 -40.003 1.00 43.03 177 LEU A O 1
#

Foldseek 3Di:
DFDPVCPVVLVVQLLVLLAPDPQAKFKKAFDFWAWDADPVNQKIFIWGQIDQTPVNNVLVNQVSNQVSCVVRVHHRPDDDPVQVVVVVVPPPDDDDDDDDDPDPPPRGDPSVVDTGTDDMDRDDDDPVRRVVRRPDDCVCRRVDIDIDQWDWDDDPPDIDTRGRDHDDPPPDDDPDD

Organism: Ajellomyces capsulatus (NCBI:txid5037)

Nearest PDB structures (foldseek):
  6d30-assembly1_A  TM=7.477E-01  e=3.664E-05  Homo sapiens
  5v1m-assembly1_A  TM=7.558E-01  e=4.156E-05  Homo sapiens
  4h7w-assembly1_A  TM=7.563E-01  e=9.422E-05  Homo sapiens
  6pfq-assembly3_B  TM=6.238E-01  e=2.060E-03  Kluyveromyces marxianus DMKU3-1042
  6pgl-assembly3_C  TM=6.318E-01  e=3.867E-03  Kluyveromyces marxianus DMKU3-1042

InterPro domains:
  IPR027521 U6 snRNA phosphodiesterase 1 [PF09749] (2-162)
  IPR027521 U6 snRNA phosphodiesterase 1 [PTHR13522] (5-164)